Protein AF-A0A652KYC1-F1 (afdb_monomer_lite)

Secondary structure (DSSP, 8-state):
-----TTTT--HHHHHHHHHHHTT----B-SEETTEEEEE---TTS--TT--BTT-----S-TTS--PPPPBPPEETTEEEEEETTTEEEEEE--TTB----BSS--GGG--EEB--EEEEEEETTTEEEEEEEEEEEE-TT-SS--S-EEEEEETTEEEEE-HHHHHHHHHHHHHHHHHHHHHHHHHHHHHTT-

Structure (mmCIF, N/CA/C/O backbone):
data_AF-A0A652KYC1-F1
#
_entry.id   AF-A0A652KYC1-F1
#
loop_
_atom_site.group_PDB
_atom_site.id
_atom_site.type_symbol
_atom_site.label_atom_id
_atom_site.label_alt_id
_atom_site.label_comp_id
_atom_site.label_asym_id
_atom_site.label_entity_id
_atom_site.label_seq_id
_atom_site.pdbx_PDB_ins_code
_atom_site.Cartn_x
_atom_site.Cartn_y
_atom_site.Cartn_z
_atom_site.occupancy
_atom_site.B_iso_or_equiv
_atom_site.auth_seq_id
_atom_site.auth_comp_id
_atom_site.auth_asym_id
_atom_site.auth_atom_id
_atom_site.pdbx_PDB_model_num
ATOM 1 N N . MET A 1 1 ? -6.570 0.199 -32.331 1.00 37.69 1 MET A N 1
ATOM 2 C CA . MET A 1 1 ? -7.573 1.058 -31.666 1.00 37.69 1 MET A CA 1
ATOM 3 C C . MET A 1 1 ? -7.514 2.412 -32.342 1.00 37.69 1 MET A C 1
ATOM 5 O O . MET A 1 1 ? -6.418 2.866 -32.629 1.00 37.69 1 MET A O 1
ATOM 9 N N . THR A 1 2 ? -8.663 2.963 -32.717 1.00 33.66 2 THR A N 1
ATOM 10 C CA . THR A 1 2 ? -8.797 4.171 -33.545 1.00 33.66 2 THR A CA 1
ATOM 11 C C . THR A 1 2 ? -8.235 5.408 -32.843 1.00 33.66 2 THR A C 1
ATOM 13 O O . THR A 1 2 ? -8.559 5.627 -31.678 1.00 33.66 2 THR A O 1
ATOM 16 N N . GLU A 1 3 ? -7.435 6.200 -33.563 1.00 34.72 3 GLU A N 1
ATOM 17 C CA . GLU A 1 3 ? -6.944 7.544 -33.210 1.00 34.72 3 GLU A CA 1
ATOM 18 C C . GLU A 1 3 ? -8.108 8.541 -33.085 1.00 34.72 3 GLU A C 1
ATOM 20 O O . GLU A 1 3 ? -8.269 9.443 -33.904 1.00 34.72 3 GLU A O 1
ATOM 25 N N . ARG A 1 4 ? -8.995 8.347 -32.108 1.00 35.56 4 ARG A N 1
ATOM 26 C CA . ARG A 1 4 ? -10.008 9.356 -31.810 1.00 35.56 4 ARG A CA 1
ATOM 27 C C . ARG A 1 4 ? -9.390 10.459 -30.975 1.00 35.56 4 ARG A C 1
ATOM 29 O O . ARG A 1 4 ? -8.746 10.179 -29.965 1.00 35.56 4 ARG A O 1
ATOM 36 N N . ASP A 1 5 ? -9.620 11.690 -31.415 1.00 44.06 5 ASP A N 1
ATOM 37 C CA . ASP A 1 5 ? -9.356 12.886 -30.631 1.00 44.06 5 ASP A CA 1
ATOM 38 C C . ASP A 1 5 ? -10.117 12.758 -29.297 1.00 44.06 5 ASP A C 1
ATOM 40 O O . ASP A 1 5 ? -11.339 12.579 -29.311 1.00 44.06 5 ASP A O 1
ATOM 44 N N . PRO A 1 6 ? -9.429 12.800 -28.142 1.00 39.78 6 PRO A N 1
ATOM 45 C CA . PRO A 1 6 ? -10.068 12.670 -26.834 1.00 39.78 6 PRO A CA 1
ATOM 46 C C . PRO A 1 6 ? -11.098 13.774 -26.541 1.00 39.78 6 PRO A C 1
ATOM 48 O O . PRO A 1 6 ? -11.860 13.646 -25.585 1.00 39.78 6 PRO A O 1
ATOM 51 N N . LEU A 1 7 ? -11.143 14.835 -27.351 1.00 45.66 7 LEU A N 1
ATOM 52 C CA . LEU A 1 7 ? -12.090 15.942 -27.232 1.00 45.66 7 LEU A CA 1
ATOM 53 C C . LEU A 1 7 ? -13.271 15.842 -28.218 1.00 45.66 7 LEU A C 1
ATOM 55 O O . LEU A 1 7 ? -14.147 16.713 -28.226 1.00 45.66 7 LEU A O 1
ATOM 59 N N . GLU A 1 8 ? -13.339 14.781 -29.033 1.00 45.78 8 GLU A N 1
ATOM 60 C CA . GLU A 1 8 ? -14.421 14.564 -29.999 1.00 45.78 8 GLU A CA 1
ATOM 61 C C . GLU A 1 8 ? -15.783 14.437 -29.281 1.00 45.78 8 GLU A C 1
ATOM 63 O O . GLU A 1 8 ? -16.012 13.529 -28.483 1.00 45.78 8 GLU A O 1
ATOM 68 N N . GLY A 1 9 ? -16.717 15.351 -29.579 1.00 51.44 9 GLY A N 1
ATOM 69 C CA . GLY A 1 9 ? -18.087 15.343 -29.040 1.00 51.44 9 GLY A CA 1
ATOM 70 C C . GLY A 1 9 ? -18.327 16.233 -27.814 1.00 51.44 9 GLY A C 1
ATOM 71 O O . GLY A 1 9 ? -19.461 16.313 -27.335 1.00 51.44 9 GLY A O 1
ATOM 72 N N . ILE A 1 10 ? -17.307 16.941 -27.322 1.00 51.62 10 ILE A N 1
ATOM 73 C CA . ILE A 1 10 ? -17.464 17.931 -26.247 1.00 51.62 10 ILE A CA 1
ATOM 74 C C . ILE A 1 10 ? -18.098 19.215 -26.808 1.00 51.62 10 ILE A C 1
ATOM 76 O O . ILE A 1 10 ? -17.729 19.696 -27.879 1.00 51.62 10 ILE A O 1
ATOM 80 N N . SER A 1 11 ? -19.077 19.785 -26.093 1.00 61.06 11 SER A N 1
ATOM 81 C CA . SER A 1 11 ? -19.739 21.017 -26.535 1.00 61.06 11 SER A CA 1
ATOM 82 C C . SER A 1 11 ? -18.783 22.223 -26.496 1.00 61.06 11 SER A C 1
ATOM 84 O O . SER A 1 11 ? -17.920 22.288 -25.617 1.00 61.06 11 SER A O 1
ATOM 86 N N . PRO A 1 12 ? -18.955 23.228 -27.377 1.00 58.44 12 PRO A N 1
ATOM 87 C CA . PRO A 1 12 ? -18.089 24.412 -27.403 1.00 58.44 12 PRO A CA 1
ATOM 88 C C . PRO A 1 12 ? -18.032 25.172 -26.070 1.00 58.44 12 PRO A C 1
ATOM 90 O O . PRO A 1 12 ? -16.987 25.689 -25.689 1.00 58.44 12 PRO A O 1
ATOM 93 N N . GLU A 1 13 ? -19.142 25.198 -25.331 1.00 55.38 13 GLU A N 1
ATOM 94 C CA . GLU A 1 13 ? -19.230 25.814 -24.003 1.00 55.38 13 GLU A CA 1
ATOM 95 C C . GLU A 1 13 ? -18.379 25.069 -22.961 1.00 55.38 13 GLU A C 1
ATOM 97 O O . GLU A 1 13 ? -17.681 25.695 -22.163 1.00 55.38 13 GLU A O 1
ATOM 102 N N . ARG A 1 14 ? -18.367 23.728 -23.009 1.00 53.66 14 ARG A N 1
ATOM 103 C CA . ARG A 1 14 ? -17.504 22.899 -22.157 1.00 53.66 14 ARG A CA 1
ATOM 104 C C . ARG A 1 14 ? -16.035 23.060 -22.542 1.00 53.66 14 ARG A C 1
ATOM 106 O O . ARG A 1 14 ? -15.205 23.195 -21.651 1.00 53.66 14 ARG A O 1
ATOM 113 N N . LEU A 1 15 ? -15.722 23.127 -23.837 1.00 55.31 15 LEU A N 1
ATOM 114 C CA . LEU A 1 15 ? -14.356 23.326 -24.330 1.00 55.31 15 LEU A CA 1
ATOM 115 C C . LEU A 1 15 ? -13.779 24.687 -23.890 1.00 55.31 15 LEU A C 1
ATOM 117 O O . LEU A 1 15 ? -12.667 24.749 -23.378 1.00 55.31 15 LEU A O 1
ATOM 121 N N . ALA A 1 16 ? -14.566 25.764 -23.995 1.00 58.25 16 ALA A N 1
ATOM 122 C CA . ALA A 1 16 ? -14.171 27.107 -23.562 1.00 58.25 16 ALA A CA 1
ATOM 123 C C . ALA A 1 16 ? -13.910 27.198 -22.048 1.00 58.25 16 ALA A C 1
ATOM 125 O O . ALA A 1 16 ? -12.998 27.903 -21.623 1.00 58.25 16 ALA A O 1
ATOM 126 N N . TRP A 1 17 ? -14.661 26.448 -21.233 1.00 48.56 17 TRP A N 1
ATOM 127 C CA . TRP A 1 17 ? -14.409 26.331 -19.791 1.00 48.56 17 TRP A CA 1
ATOM 128 C C . TRP A 1 17 ? -13.062 25.654 -19.486 1.00 48.56 17 TRP A C 1
ATOM 130 O O . TRP A 1 17 ? -12.420 25.965 -18.487 1.00 48.56 17 TRP A O 1
ATOM 140 N N . HIS A 1 18 ? -12.621 24.747 -20.364 1.00 47.56 18 HIS A N 1
ATOM 141 C CA . HIS A 1 18 ? -11.364 24.006 -20.230 1.00 47.56 18 HIS A CA 1
ATOM 142 C C . HIS A 1 18 ? -10.172 24.755 -20.829 1.00 47.56 18 HIS A C 1
ATOM 144 O O . HIS A 1 18 ? -9.041 24.434 -20.484 1.00 47.56 18 HIS A O 1
ATOM 150 N N . GLN A 1 19 ? -10.397 25.768 -21.674 1.00 51.78 19 GLN A N 1
ATOM 151 C CA . GLN A 1 19 ? -9.334 26.518 -22.345 1.00 51.78 19 GLN A CA 1
ATOM 152 C C . GLN A 1 19 ? -8.349 27.139 -21.340 1.00 51.78 19 GLN A C 1
ATOM 154 O O . GLN A 1 19 ? -7.150 27.057 -21.545 1.00 51.78 19 GLN A O 1
ATOM 159 N N . GLY A 1 20 ? -8.820 27.631 -20.186 1.00 49.50 20 GLY A N 1
ATOM 160 C CA . GLY A 1 20 ? -7.940 28.146 -19.125 1.00 49.50 20 GLY A CA 1
ATOM 161 C C . GLY A 1 20 ? -7.098 27.082 -18.399 1.00 49.50 20 GLY A C 1
ATOM 162 O O . GLY A 1 20 ? -6.040 27.415 -17.873 1.00 49.50 20 GLY A O 1
ATOM 163 N N . ALA A 1 21 ? -7.539 25.818 -18.381 1.00 46.22 21 ALA A N 1
ATOM 164 C CA . ALA A 1 21 ? -6.734 24.688 -17.910 1.00 46.22 21 ALA A CA 1
ATOM 165 C C . ALA A 1 21 ? -5.762 24.227 -19.012 1.00 46.22 21 ALA A C 1
ATOM 167 O O . ALA A 1 21 ? -4.575 24.074 -18.768 1.00 46.22 21 ALA A O 1
ATOM 168 N N . LEU A 1 22 ? -6.224 24.122 -20.259 1.00 46.75 22 LEU A N 1
ATOM 169 C CA . LEU A 1 22 ? -5.400 23.752 -21.417 1.00 46.75 22 LEU A CA 1
ATOM 170 C C . LEU A 1 22 ? -4.299 24.783 -21.737 1.00 46.75 22 LEU A C 1
ATOM 172 O O . LEU A 1 22 ? -3.233 24.396 -22.209 1.00 46.75 22 LEU A O 1
ATOM 176 N N . ASP A 1 23 ? -4.531 26.065 -21.444 1.00 49.12 23 ASP A N 1
ATOM 177 C CA . ASP A 1 23 ? -3.589 27.166 -21.685 1.00 49.12 23 ASP A CA 1
ATOM 178 C C . ASP A 1 23 ? -2.556 27.348 -20.555 1.00 49.12 23 ASP A C 1
ATOM 180 O O . ASP A 1 23 ? -1.623 28.138 -20.709 1.00 49.12 23 ASP A O 1
ATOM 184 N N . GLY A 1 24 ? -2.706 26.648 -19.420 1.00 40.50 24 GLY A N 1
ATOM 185 C CA . GLY A 1 24 ? -1.881 26.872 -18.226 1.00 40.50 24 GLY A CA 1
ATOM 186 C C . GLY A 1 24 ? -1.376 25.630 -17.486 1.00 40.50 24 GLY A C 1
ATOM 187 O O . GLY A 1 24 ? -0.304 25.714 -16.892 1.00 40.50 24 GLY A O 1
ATOM 188 N N . ASP A 1 25 ? -2.108 24.508 -17.488 1.00 45.19 25 ASP A N 1
ATOM 189 C CA . ASP A 1 25 ? -1.757 23.277 -16.758 1.00 45.19 25 ASP A CA 1
ATOM 190 C C . ASP A 1 25 ? -2.655 22.075 -17.177 1.00 45.19 25 ASP A C 1
ATOM 192 O O . ASP A 1 25 ? -3.866 22.100 -16.934 1.00 45.19 25 ASP A O 1
ATOM 196 N N . PRO A 1 26 ? -2.122 20.999 -17.792 1.00 43.44 26 PRO A N 1
ATOM 197 C CA . PRO A 1 26 ? -2.919 19.928 -18.408 1.00 43.44 26 PRO A CA 1
ATOM 198 C C . PRO A 1 26 ? -3.680 18.998 -17.439 1.00 43.44 26 PRO A C 1
ATOM 200 O O . PRO A 1 26 ? -4.317 18.046 -17.897 1.00 43.44 26 PRO A O 1
ATOM 203 N N . VAL A 1 27 ? -3.651 19.221 -16.120 1.00 43.97 27 VAL A N 1
ATOM 204 C CA . VAL A 1 27 ? -4.351 18.346 -15.161 1.00 43.97 27 VAL A CA 1
ATOM 205 C C . VAL A 1 27 ? -5.812 18.757 -15.008 1.00 43.97 27 VAL A C 1
ATOM 207 O O . VAL A 1 27 ? -6.160 19.623 -14.205 1.00 43.97 27 VAL A O 1
ATOM 210 N N . VAL A 1 28 ? -6.692 18.094 -15.758 1.00 45.47 28 VAL A N 1
ATOM 211 C CA . VAL A 1 28 ? -8.141 18.139 -15.526 1.00 45.47 28 VAL A CA 1
ATOM 212 C C . VAL A 1 28 ? -8.534 16.916 -14.696 1.00 45.47 28 VAL A C 1
ATOM 214 O O . VAL A 1 28 ? -8.369 15.777 -15.133 1.00 45.47 28 VAL A O 1
ATOM 217 N N . CYS A 1 29 ? -9.043 17.143 -13.484 1.00 45.72 29 CYS A N 1
ATOM 218 C CA . CYS A 1 29 ? -9.586 16.085 -12.634 1.00 45.72 29 CYS A CA 1
ATOM 219 C C . CYS A 1 29 ? -10.891 15.533 -13.235 1.00 45.72 29 CYS A C 1
ATOM 221 O O . CYS A 1 29 ? -11.776 16.296 -13.616 1.00 45.72 29 CYS A O 1
ATOM 223 N N . ALA A 1 30 ? -11.038 14.205 -13.288 1.00 45.94 30 ALA A N 1
ATOM 224 C CA . ALA A 1 30 ? -12.228 13.549 -13.841 1.00 45.94 30 ALA A CA 1
ATOM 225 C C . ALA A 1 30 ? -13.450 13.543 -12.897 1.00 45.94 30 ALA A C 1
ATOM 227 O O . ALA A 1 30 ? -14.529 13.108 -13.303 1.00 45.94 30 ALA A O 1
ATOM 228 N N . ALA A 1 31 ? -13.287 13.948 -11.632 1.00 47.66 31 ALA A N 1
ATOM 229 C CA . ALA A 1 31 ? -14.340 13.864 -10.621 1.00 47.66 31 ALA A CA 1
ATOM 230 C C . ALA A 1 31 ? -15.478 14.870 -10.883 1.00 47.66 31 ALA A C 1
ATOM 232 O O . ALA A 1 31 ? -15.203 15.973 -11.362 1.00 47.66 31 ALA A O 1
ATOM 233 N N . PRO A 1 32 ? -16.740 14.546 -10.538 1.00 52.19 32 PRO A N 1
ATOM 234 C CA . PRO A 1 32 ? -17.849 15.493 -10.616 1.00 52.19 32 PRO A CA 1
ATOM 235 C C . PRO A 1 32 ? -17.621 16.680 -9.677 1.00 52.19 32 PRO A C 1
ATOM 237 O O . PRO A 1 32 ? -17.283 16.508 -8.508 1.00 52.19 32 PRO A O 1
ATOM 240 N N . GLN A 1 33 ? -17.860 17.899 -10.151 1.00 54.97 33 GLN A N 1
ATOM 241 C CA . GLN A 1 33 ? -17.758 19.087 -9.318 1.00 54.97 33 GLN A CA 1
ATOM 242 C C . GLN A 1 33 ? -18.894 19.107 -8.275 1.00 54.97 33 GLN A C 1
ATOM 244 O O . GLN A 1 33 ? -20.072 19.007 -8.645 1.00 54.97 33 GLN A O 1
ATOM 249 N N . PRO A 1 34 ? -18.596 19.327 -6.979 1.00 47.72 34 PRO A N 1
ATOM 250 C CA . PRO A 1 34 ? -19.627 19.515 -5.964 1.00 47.72 34 PRO A CA 1
ATOM 251 C C . PRO A 1 34 ? -20.592 20.649 -6.349 1.00 47.72 34 PRO A C 1
ATOM 253 O O . PRO A 1 34 ? -20.180 21.781 -6.600 1.00 47.72 34 PRO A O 1
ATOM 256 N N . GLY A 1 35 ? -21.889 20.335 -6.438 1.00 60.41 35 GLY A N 1
ATOM 257 C CA . GLY A 1 35 ? -22.937 21.274 -6.864 1.00 60.41 35 GLY A CA 1
ATOM 258 C C . GLY A 1 35 ? -23.092 21.458 -8.383 1.00 60.41 35 GLY A C 1
ATOM 259 O O . GLY A 1 35 ? -24.016 22.150 -8.807 1.00 60.41 35 GLY A O 1
ATOM 260 N N . LYS A 1 36 ? -22.237 20.831 -9.204 1.00 57.12 36 LYS A N 1
ATOM 261 C CA . LYS A 1 36 ? -22.315 20.811 -10.676 1.00 57.12 36 LYS A CA 1
ATOM 262 C C . LYS A 1 36 ? -21.886 19.436 -11.233 1.00 57.12 36 LYS A C 1
ATOM 264 O O . LYS A 1 36 ? -20.821 19.327 -11.832 1.00 57.12 36 LYS A O 1
ATOM 269 N N . PRO A 1 37 ? -22.713 18.388 -11.068 1.00 53.94 37 PRO A N 1
ATOM 270 C CA . PRO A 1 37 ? -22.325 16.997 -11.337 1.00 53.94 37 PRO A CA 1
ATOM 271 C C . PRO A 1 37 ? -21.973 16.688 -12.804 1.00 53.94 37 PRO A C 1
ATOM 273 O O . PRO A 1 37 ? -21.297 15.700 -13.064 1.00 53.94 37 PRO A O 1
ATOM 276 N N . ASP A 1 38 ? -22.376 17.537 -13.755 1.00 53.72 38 ASP A N 1
ATOM 277 C CA . ASP A 1 38 ? -22.034 17.404 -15.181 1.00 53.72 38 ASP A CA 1
ATOM 278 C C . ASP A 1 38 ? -20.693 18.062 -15.570 1.00 53.72 38 ASP A C 1
ATOM 280 O O . ASP A 1 38 ? -20.366 18.139 -16.759 1.00 53.72 38 ASP A O 1
ATOM 284 N N . PHE A 1 39 ? -19.948 18.597 -14.595 1.00 45.81 39 PHE A N 1
ATOM 285 C CA . PHE A 1 39 ? -18.700 19.333 -14.802 1.00 45.81 39 PHE A CA 1
ATOM 286 C C . PHE A 1 39 ? -17.537 18.670 -14.045 1.00 45.81 39 PHE A C 1
ATOM 288 O O . PHE A 1 39 ? -17.741 18.232 -12.913 1.00 45.81 39 PHE A O 1
ATOM 295 N N . PRO A 1 40 ? -16.327 18.604 -14.632 1.00 51.22 40 PRO A N 1
ATOM 296 C CA . PRO A 1 40 ? -15.141 18.087 -13.952 1.00 51.22 40 PRO A CA 1
ATOM 297 C C . PRO A 1 40 ? -14.664 19.021 -12.829 1.00 51.22 40 PRO A C 1
ATOM 299 O O . PRO A 1 40 ? -14.879 20.237 -12.871 1.00 51.22 40 PRO A O 1
ATOM 302 N N . CYS A 1 41 ? -14.011 18.456 -11.814 1.00 49.12 41 CYS A N 1
ATOM 303 C CA . CYS A 1 41 ? -13.533 19.182 -10.644 1.00 49.12 41 CYS A CA 1
ATOM 304 C C . CYS A 1 41 ? -12.476 20.234 -11.028 1.00 49.12 41 CYS A C 1
ATOM 306 O O . CYS A 1 41 ? -11.462 19.937 -11.656 1.00 49.12 41 CYS A O 1
ATOM 308 N N . VAL A 1 42 ? -12.713 21.480 -10.608 1.00 45.94 42 VAL A N 1
ATOM 309 C CA . VAL A 1 42 ? -11.840 22.640 -10.873 1.00 45.94 42 VAL A CA 1
ATOM 310 C C . VAL A 1 42 ? -10.746 22.842 -9.817 1.00 45.94 42 VAL A C 1
ATOM 312 O O . VAL A 1 42 ? -9.934 23.755 -9.935 1.00 45.94 42 VAL A O 1
ATOM 315 N N . TRP A 1 43 ? -10.713 22.013 -8.771 1.00 44.44 43 TRP A N 1
ATOM 316 C CA . TRP A 1 43 ? -9.770 22.130 -7.655 1.00 44.44 43 TRP A CA 1
ATOM 317 C C . TRP A 1 43 ? -8.478 21.350 -7.933 1.00 44.44 43 TRP A C 1
ATOM 319 O O . TRP A 1 43 ? -8.042 20.548 -7.116 1.00 44.44 43 TRP A O 1
ATOM 329 N N . ASN A 1 44 ? -7.833 21.610 -9.075 1.00 45.00 44 ASN A N 1
ATOM 330 C CA . ASN A 1 44 ? -6.645 20.870 -9.529 1.00 45.00 44 ASN A CA 1
ATOM 331 C C . ASN A 1 44 ? -5.392 21.034 -8.636 1.00 45.00 44 ASN A C 1
ATOM 333 O O . ASN A 1 44 ? -4.37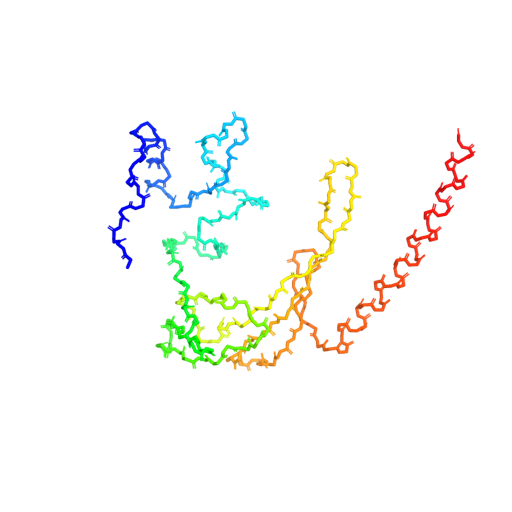9 20.385 -8.882 1.00 45.00 44 ASN A O 1
ATOM 337 N N . ARG A 1 45 ? -5.446 21.890 -7.602 1.00 39.38 45 ARG A N 1
ATOM 338 C CA . ARG A 1 45 ? -4.319 22.198 -6.699 1.00 39.38 45 ARG A CA 1
ATOM 339 C C . ARG A 1 45 ? -4.430 21.605 -5.295 1.00 39.38 45 ARG A C 1
ATOM 341 O O . ARG A 1 45 ? -3.523 21.813 -4.494 1.00 39.38 45 ARG A O 1
ATOM 348 N N . SER A 1 46 ? -5.520 20.924 -4.950 1.00 34.75 46 SER A N 1
ATOM 349 C CA . SER A 1 46 ? -5.708 20.368 -3.603 1.00 34.75 46 SER A CA 1
ATOM 350 C C . SER A 1 46 ? -5.995 18.874 -3.684 1.00 34.75 46 SER A C 1
ATOM 352 O O . SER A 1 46 ? -6.903 18.455 -4.392 1.00 34.75 46 SER A O 1
ATOM 354 N N . ALA A 1 47 ? -5.206 18.070 -2.968 1.00 37.59 47 ALA A N 1
ATOM 355 C CA . ALA A 1 47 ? -5.385 16.624 -2.909 1.00 37.59 47 ALA A CA 1
ATOM 356 C C . ALA A 1 47 ? -6.743 16.269 -2.278 1.00 37.59 47 ALA A C 1
ATOM 358 O O . ALA A 1 47 ? -7.091 16.798 -1.222 1.00 37.59 47 ALA A O 1
ATOM 359 N N . HIS A 1 48 ? -7.507 15.375 -2.909 1.00 40.94 48 HIS A N 1
ATOM 360 C CA . HIS A 1 48 ? -8.685 14.749 -2.303 1.00 40.94 48 HIS A CA 1
ATOM 361 C C . HIS A 1 48 ? -8.914 13.338 -2.869 1.00 40.94 48 HIS A C 1
ATOM 363 O O . HIS A 1 48 ? -8.405 13.007 -3.936 1.00 40.94 48 HIS A O 1
ATOM 369 N N . LEU A 1 49 ? -9.694 12.506 -2.168 1.00 38.47 49 LEU A N 1
ATOM 370 C CA . LEU A 1 49 ? -9.900 11.070 -2.456 1.00 38.47 49 LEU A CA 1
ATOM 371 C C . LEU A 1 49 ? -10.422 10.748 -3.873 1.00 38.47 49 LEU A C 1
ATOM 373 O O . LEU A 1 49 ? -10.357 9.607 -4.322 1.00 38.47 49 LEU A O 1
ATOM 377 N N . GLU A 1 50 ? -10.928 11.746 -4.594 1.00 40.31 50 GLU A N 1
ATOM 378 C CA . GLU A 1 50 ? -11.499 11.597 -5.938 1.00 40.31 50 GLU A CA 1
ATOM 379 C C . GLU A 1 50 ? -10.561 12.133 -7.033 1.00 40.31 50 GLU A C 1
ATOM 381 O O . GLU A 1 50 ? -10.913 12.112 -8.213 1.00 40.31 50 GLU A O 1
ATOM 386 N N . HIS A 1 51 ? -9.350 12.575 -6.668 1.00 42.53 51 HIS A N 1
ATOM 387 C CA . HIS A 1 51 ? -8.280 12.955 -7.588 1.00 42.53 51 HIS A CA 1
ATOM 388 C C . HIS A 1 51 ? -7.693 11.701 -8.256 1.00 42.53 51 HIS A C 1
ATOM 390 O O . HIS A 1 51 ? -6.544 11.315 -8.074 1.00 42.53 51 HIS A O 1
ATOM 396 N N . ARG A 1 52 ? -8.509 11.047 -9.079 1.00 38.81 52 ARG A N 1
ATOM 397 C CA . ARG A 1 52 ? -8.001 10.258 -10.188 1.00 38.81 52 ARG A CA 1
ATOM 398 C C . ARG A 1 52 ? -7.698 11.275 -11.285 1.00 38.81 52 ARG A C 1
ATOM 400 O O . ARG A 1 52 ? -8.619 11.820 -11.896 1.00 38.81 52 ARG A O 1
ATOM 407 N N . ASP A 1 53 ? -6.413 11.553 -11.528 1.00 38.12 53 ASP A N 1
ATOM 408 C CA . ASP A 1 53 ? -5.974 11.894 -12.890 1.00 38.12 53 ASP A CA 1
ATOM 409 C C . ASP A 1 53 ? -6.725 10.91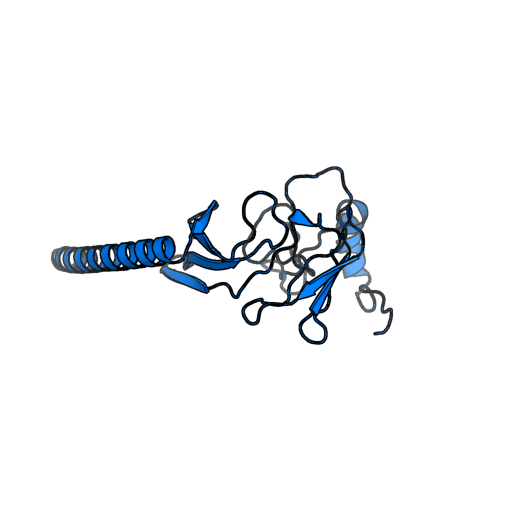5 -13.807 1.00 38.12 53 ASP A C 1
ATOM 411 O O . ASP A 1 53 ? -6.795 9.722 -13.494 1.00 38.12 53 ASP A O 1
ATOM 415 N N . VAL A 1 54 ? -7.335 11.398 -14.891 1.00 34.12 54 VAL A N 1
ATOM 416 C CA . VAL A 1 54 ? -8.044 10.575 -15.890 1.00 34.12 54 VAL A CA 1
ATOM 417 C C . VAL A 1 54 ? -7.212 9.332 -16.299 1.00 34.12 54 VAL A C 1
ATOM 419 O O . VAL A 1 54 ? -7.764 8.333 -16.762 1.00 34.12 54 VAL A O 1
ATOM 422 N N . PHE A 1 55 ? -5.897 9.351 -16.048 1.00 34.50 55 PHE A N 1
ATOM 423 C CA . PHE A 1 55 ? -4.916 8.296 -16.271 1.00 34.50 55 PHE A CA 1
ATOM 424 C C . PHE A 1 55 ? -4.068 7.869 -15.044 1.00 34.50 55 PHE A C 1
ATOM 426 O O . PHE A 1 55 ? -3.176 7.034 -15.202 1.00 34.50 55 PHE A O 1
ATOM 433 N N . GLY A 1 56 ? -4.370 8.337 -13.827 1.00 35.31 56 GLY A N 1
ATOM 434 C CA . GLY A 1 56 ? -3.880 7.771 -12.562 1.00 35.31 56 GLY A CA 1
ATOM 435 C C . GLY A 1 56 ? -2.447 8.096 -12.107 1.00 35.31 56 GLY A C 1
ATOM 436 O O . GLY A 1 56 ? -1.787 7.186 -11.613 1.00 35.31 56 GLY A O 1
ATOM 437 N N . ARG A 1 57 ? -1.942 9.336 -12.219 1.00 43.44 57 ARG A N 1
ATOM 438 C CA . ARG A 1 57 ? -0.667 9.746 -11.585 1.00 43.44 57 ARG A CA 1
ATOM 439 C C . ARG A 1 57 ? -0.693 11.114 -10.905 1.00 43.44 57 ARG A C 1
ATOM 441 O O . ARG A 1 57 ? -1.345 12.043 -11.368 1.00 43.44 57 ARG A O 1
ATOM 448 N N . THR A 1 58 ? 0.171 11.248 -9.900 1.00 39.03 58 THR A N 1
ATOM 449 C CA . THR A 1 58 ? 0.742 12.509 -9.404 1.00 39.03 58 THR A CA 1
ATOM 450 C C . THR A 1 58 ? 2.214 12.271 -9.069 1.00 39.03 58 THR A C 1
ATOM 452 O O . THR A 1 58 ? 2.500 11.375 -8.282 1.00 39.03 58 THR A O 1
ATOM 455 N N . TRP A 1 59 ? 3.136 13.072 -9.607 1.00 40.09 59 TRP A N 1
ATOM 456 C CA . TRP A 1 59 ? 4.467 13.242 -9.011 1.00 40.09 59 TRP A CA 1
ATOM 457 C C . TRP A 1 59 ? 4.572 14.681 -8.512 1.00 40.09 59 TRP A C 1
ATOM 459 O O . TRP A 1 59 ? 4.258 15.617 -9.244 1.00 40.09 59 TRP A O 1
ATOM 469 N N . ARG A 1 60 ? 4.945 14.836 -7.240 1.00 39.47 60 ARG A N 1
ATOM 470 C CA . ARG A 1 60 ? 4.888 16.093 -6.478 1.00 39.47 60 ARG A CA 1
ATOM 471 C C . ARG A 1 60 ? 6.130 16.979 -6.676 1.00 39.47 60 ARG A C 1
ATOM 473 O O . ARG A 1 60 ? 6.091 18.151 -6.316 1.00 39.47 60 ARG A O 1
ATOM 480 N N . ASP A 1 61 ? 7.194 16.446 -7.280 1.00 42.69 61 ASP A N 1
ATOM 481 C CA . ASP A 1 61 ? 8.557 16.950 -7.051 1.00 42.69 61 ASP A CA 1
ATOM 482 C C . ASP A 1 61 ? 9.214 17.694 -8.232 1.00 42.69 61 ASP A C 1
ATOM 484 O O . ASP A 1 61 ? 10.314 18.221 -8.074 1.00 42.69 61 ASP A O 1
ATOM 488 N N . TYR A 1 62 ? 8.555 17.814 -9.395 1.00 45.34 62 TYR A N 1
ATOM 489 C CA . TYR A 1 62 ? 9.142 18.451 -10.591 1.00 45.34 62 TYR A CA 1
ATOM 490 C C . TYR A 1 62 ? 8.200 19.485 -11.238 1.00 45.34 62 TYR A C 1
ATOM 492 O O . TYR A 1 62 ? 7.529 19.183 -12.222 1.00 45.34 62 TYR A O 1
ATOM 500 N N . PRO A 1 63 ? 8.140 20.726 -10.716 1.00 45.50 63 PRO A N 1
ATOM 501 C CA . PRO A 1 63 ? 7.233 21.768 -11.214 1.00 45.50 63 PRO A CA 1
ATOM 502 C C . PRO A 1 63 ? 7.620 22.348 -12.585 1.00 45.50 63 PRO A C 1
ATOM 504 O O . PRO A 1 63 ? 6.834 23.089 -13.170 1.00 45.50 63 PRO A O 1
ATOM 507 N N . GLU A 1 64 ? 8.821 22.051 -13.093 1.00 44.47 64 GLU A N 1
ATOM 508 C CA . GLU A 1 64 ? 9.332 22.612 -14.355 1.00 44.47 64 GLU A CA 1
ATOM 509 C C . GLU A 1 64 ? 9.190 21.667 -15.559 1.00 44.47 64 GLU A C 1
ATOM 511 O O . GLU A 1 64 ? 9.468 22.066 -16.692 1.00 44.47 64 GLU A O 1
ATOM 516 N N . GLU A 1 65 ? 8.729 20.430 -15.352 1.00 40.47 65 GLU A N 1
ATOM 517 C CA . GLU A 1 65 ? 8.533 19.473 -16.440 1.00 40.47 65 GLU A CA 1
ATOM 518 C C . GLU A 1 65 ? 7.063 19.425 -16.884 1.00 40.47 65 GLU A C 1
ATOM 520 O O . GLU A 1 65 ? 6.168 19.276 -16.049 1.00 40.47 65 GLU A O 1
ATOM 525 N N . PRO A 1 66 ? 6.767 19.521 -18.198 1.00 41.16 66 PRO A N 1
ATOM 526 C CA . PRO A 1 66 ? 5.405 19.353 -18.680 1.00 41.16 66 PRO A CA 1
ATOM 527 C C . PRO A 1 66 ? 4.907 17.950 -18.327 1.00 41.16 66 PRO A C 1
ATOM 529 O O . PRO A 1 66 ? 5.532 16.948 -18.681 1.00 41.16 66 PRO A O 1
ATOM 532 N N . LEU A 1 67 ? 3.759 17.881 -17.654 1.00 41.78 67 LEU A N 1
ATOM 533 C CA . LEU A 1 67 ? 3.140 16.628 -17.236 1.00 41.78 67 LEU A CA 1
ATOM 534 C C . LEU A 1 67 ? 2.810 15.770 -18.466 1.00 41.78 67 LEU A C 1
ATOM 536 O O . LEU A 1 67 ? 1.942 16.100 -19.274 1.00 41.78 67 LEU A O 1
ATOM 540 N N . ARG A 1 68 ? 3.519 14.652 -18.630 1.00 39.75 68 ARG A N 1
ATOM 541 C CA . ARG A 1 68 ? 3.277 13.673 -19.704 1.00 39.75 68 ARG A CA 1
ATOM 542 C C . ARG A 1 68 ? 2.264 12.643 -19.243 1.00 39.75 68 ARG A C 1
ATOM 544 O O . ARG A 1 68 ? 2.258 12.321 -18.063 1.00 39.75 68 ARG A O 1
ATOM 551 N N . VAL A 1 69 ? 1.456 12.075 -20.143 1.00 42.69 69 VAL A N 1
ATOM 552 C CA . VAL A 1 69 ? 0.639 10.874 -19.863 1.00 42.69 69 VAL A CA 1
ATOM 553 C C . VAL A 1 69 ? 1.558 9.650 -19.819 1.00 42.69 69 VAL A C 1
ATOM 555 O O . VAL A 1 69 ? 2.179 9.328 -20.831 1.00 42.69 69 VAL A O 1
ATOM 558 N N . ALA A 1 70 ? 1.646 8.953 -18.685 1.00 47.78 70 ALA A N 1
ATOM 559 C CA . ALA A 1 70 ? 2.405 7.710 -18.597 1.00 47.78 70 ALA A CA 1
ATOM 560 C C . ALA A 1 70 ? 1.582 6.668 -19.3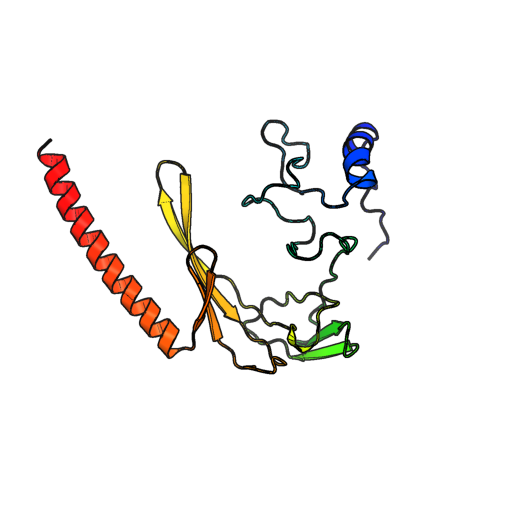11 1.00 47.78 70 ALA A C 1
ATOM 562 O O . ALA A 1 70 ? 0.391 6.480 -19.045 1.00 47.78 70 ALA A O 1
ATOM 563 N N . ARG A 1 71 ? 2.232 5.982 -20.233 1.00 58.91 71 ARG A N 1
ATOM 564 C CA . ARG A 1 71 ? 1.619 4.846 -20.885 1.00 58.91 71 ARG A CA 1
ATOM 565 C C . ARG A 1 71 ? 1.730 3.676 -19.917 1.00 58.91 71 ARG A C 1
ATOM 567 O O . ARG A 1 71 ? 2.699 3.553 -19.173 1.00 58.91 71 ARG A O 1
ATOM 574 N N . LYS A 1 72 ? 0.708 2.829 -19.902 1.00 72.94 72 LYS A N 1
ATOM 575 C CA . LYS A 1 72 ? 0.787 1.554 -19.194 1.00 72.94 72 LYS A CA 1
ATOM 576 C C . LYS A 1 72 ? 1.486 0.554 -20.098 1.00 72.94 72 LYS A C 1
ATOM 578 O O . LYS A 1 72 ? 1.126 0.439 -21.273 1.00 72.94 72 LYS A O 1
ATOM 583 N N . ALA A 1 73 ? 2.473 -0.157 -19.570 1.00 80.88 73 ALA A N 1
ATOM 584 C CA . ALA A 1 73 ? 3.065 -1.270 -20.295 1.00 80.88 73 ALA A CA 1
ATOM 585 C C . ALA A 1 73 ? 2.076 -2.454 -20.282 1.00 80.88 73 ALA A C 1
ATOM 587 O O . ALA A 1 73 ? 1.646 -2.864 -19.205 1.00 80.88 73 ALA A O 1
ATOM 588 N N . PRO A 1 74 ? 1.667 -2.997 -21.445 1.00 83.50 74 PRO A N 1
ATOM 589 C CA . PRO A 1 74 ? 0.758 -4.133 -21.469 1.00 83.50 74 PRO A CA 1
ATOM 590 C C . PRO A 1 74 ? 1.468 -5.398 -20.979 1.00 83.50 74 PRO A C 1
ATOM 592 O O . PRO A 1 74 ? 2.614 -5.663 -21.354 1.00 83.50 74 PRO A O 1
ATOM 595 N N . VAL A 1 75 ? 0.753 -6.206 -20.199 1.00 88.88 75 VAL A N 1
ATOM 596 C CA . VAL A 1 75 ? 1.163 -7.575 -19.873 1.00 88.88 75 VAL A CA 1
ATOM 597 C C . VAL A 1 75 ? 0.671 -8.503 -20.986 1.00 88.88 75 VAL A C 1
ATOM 599 O O . VAL A 1 75 ? -0.525 -8.559 -21.272 1.00 88.88 75 VAL A O 1
ATOM 602 N N . VAL A 1 76 ? 1.588 -9.228 -21.626 1.00 90.69 76 VAL A N 1
ATOM 603 C CA . VAL A 1 76 ? 1.308 -10.190 -22.702 1.00 90.69 76 VAL A CA 1
ATOM 604 C C . VAL A 1 76 ? 2.007 -11.502 -22.370 1.00 90.69 76 VAL A C 1
ATOM 606 O O . VAL A 1 76 ? 3.213 -11.516 -22.128 1.00 90.69 76 VAL A O 1
ATOM 609 N N . ASP A 1 77 ? 1.248 -12.598 -22.337 1.00 92.75 77 ASP A N 1
ATOM 610 C CA . ASP A 1 77 ? 1.745 -13.947 -22.026 1.00 92.75 77 ASP A CA 1
ATOM 611 C C . ASP A 1 77 ? 2.562 -14.017 -20.719 1.00 92.75 77 ASP A C 1
ATOM 613 O O . ASP A 1 77 ? 3.605 -14.665 -20.649 1.00 92.75 77 ASP A O 1
ATOM 617 N N . GLY A 1 78 ? 2.107 -13.305 -19.679 1.00 92.88 78 GLY A N 1
ATOM 618 C CA . GLY A 1 78 ? 2.780 -13.256 -18.374 1.00 92.88 78 GLY A CA 1
ATOM 619 C C . GLY A 1 78 ? 4.087 -12.459 -18.366 1.00 92.88 78 GLY A C 1
ATOM 620 O O . GLY A 1 78 ? 4.889 -12.611 -17.452 1.00 92.88 78 GLY A O 1
ATOM 621 N N . MET A 1 79 ? 4.324 -11.626 -19.380 1.00 95.69 79 MET A N 1
ATOM 622 C CA . MET A 1 79 ? 5.498 -10.764 -19.481 1.00 95.69 79 MET A CA 1
ATOM 623 C C . MET A 1 79 ? 5.066 -9.315 -19.674 1.00 95.69 79 MET A C 1
ATOM 625 O O . MET A 1 79 ? 4.157 -9.038 -20.454 1.00 95.69 79 MET A O 1
ATOM 629 N N . VAL A 1 80 ? 5.776 -8.379 -19.056 1.00 94.12 80 VAL A N 1
ATOM 630 C CA . VAL A 1 80 ? 5.621 -6.942 -19.307 1.00 94.12 80 VAL A CA 1
ATOM 631 C C . VAL A 1 80 ? 6.898 -6.387 -19.928 1.00 94.12 80 VAL A C 1
ATOM 633 O O . VAL A 1 80 ? 8.006 -6.822 -19.612 1.00 94.12 80 VAL A O 1
ATOM 636 N N . THR A 1 81 ? 6.745 -5.463 -20.878 1.00 94.50 81 THR A N 1
ATOM 637 C CA . THR A 1 81 ? 7.870 -4.723 -21.468 1.00 94.50 81 THR A CA 1
ATOM 638 C C . THR A 1 81 ? 7.735 -3.248 -21.127 1.00 94.50 81 THR A C 1
ATOM 640 O O . THR A 1 81 ? 6.927 -2.540 -21.728 1.00 94.50 81 THR A O 1
ATOM 643 N N . VAL A 1 82 ? 8.538 -2.790 -20.172 1.00 90.06 82 VAL A N 1
ATOM 644 C CA . VAL A 1 82 ? 8.583 -1.400 -19.721 1.00 90.06 82 VAL A CA 1
ATOM 645 C C . VAL A 1 82 ? 9.592 -0.643 -20.576 1.00 90.06 82 VAL A C 1
ATOM 647 O O . VAL A 1 82 ? 10.746 -1.046 -20.699 1.00 90.06 82 VAL A O 1
ATOM 650 N N . GLN A 1 83 ? 9.165 0.453 -21.196 1.00 88.12 83 GLN A N 1
ATOM 651 C CA . GLN A 1 83 ? 10.093 1.370 -21.860 1.00 88.12 83 GLN A CA 1
ATOM 652 C C . GLN A 1 83 ? 10.764 2.211 -20.777 1.00 88.12 83 GLN A C 1
ATOM 654 O O . GLN A 1 83 ? 10.059 2.978 -20.135 1.00 88.12 83 GLN A O 1
ATOM 659 N N . THR A 1 84 ? 12.065 2.051 -20.536 1.00 85.50 84 THR A N 1
ATOM 660 C CA . THR A 1 84 ? 12.781 2.842 -19.516 1.00 85.50 84 THR A CA 1
ATOM 661 C C . THR A 1 84 ? 13.488 4.039 -20.136 1.00 85.50 84 THR A C 1
ATOM 663 O O . THR A 1 84 ? 13.856 4.000 -21.315 1.00 85.50 84 THR A O 1
ATOM 666 N N . GLY A 1 85 ? 13.680 5.100 -19.352 1.00 84.69 85 GLY A N 1
ATOM 667 C CA . GLY A 1 85 ? 14.412 6.291 -19.798 1.00 84.69 85 GLY A CA 1
ATOM 668 C C . GLY A 1 85 ? 15.926 6.076 -19.911 1.00 84.69 85 GLY A C 1
ATOM 669 O O . GLY A 1 85 ? 16.586 6.727 -20.718 1.00 84.69 85 GLY A O 1
ATOM 670 N N . ASP A 1 86 ? 16.474 5.139 -19.137 1.00 86.50 86 ASP A N 1
ATOM 671 C CA . ASP A 1 86 ? 17.913 4.975 -18.903 1.00 86.50 86 ASP A CA 1
ATOM 672 C C . ASP A 1 86 ? 18.501 3.669 -19.469 1.00 86.50 86 ASP A C 1
ATOM 674 O O . ASP A 1 86 ? 19.700 3.595 -19.734 1.00 86.50 86 ASP A O 1
ATOM 678 N N . HIS A 1 87 ? 17.676 2.642 -19.681 1.00 90.19 87 HIS A N 1
ATOM 679 C CA . HIS A 1 87 ? 18.117 1.291 -20.056 1.00 90.19 87 HIS A CA 1
ATOM 680 C C . HIS A 1 87 ? 17.431 0.736 -21.316 1.00 90.19 87 HIS A C 1
ATOM 682 O O . HIS A 1 87 ? 17.651 -0.421 -21.687 1.00 90.19 87 HIS A O 1
ATOM 688 N N . GLY A 1 88 ? 16.613 1.543 -21.999 1.00 91.69 88 GLY A N 1
ATOM 689 C CA . GLY A 1 88 ? 15.803 1.101 -23.133 1.00 91.69 88 GLY A CA 1
ATOM 690 C C . GLY A 1 88 ? 14.646 0.174 -22.717 1.00 91.69 88 GLY A C 1
ATOM 691 O O . GLY A 1 88 ? 14.195 0.208 -21.571 1.00 91.69 88 GLY A O 1
ATOM 692 N N . PRO A 1 89 ? 14.103 -0.649 -23.629 1.00 93.62 89 PRO A N 1
ATOM 693 C CA . PRO A 1 89 ? 13.031 -1.582 -23.295 1.00 93.62 89 PRO A CA 1
ATOM 694 C C . PRO A 1 89 ? 13.517 -2.685 -22.342 1.00 93.62 89 PRO A C 1
ATOM 696 O O . PRO A 1 89 ? 14.402 -3.468 -22.687 1.00 93.62 89 PRO A O 1
ATOM 699 N N . VAL A 1 90 ? 12.889 -2.799 -21.174 1.00 95.12 90 VAL A N 1
ATOM 700 C CA . VAL A 1 90 ? 13.156 -3.845 -20.183 1.00 95.12 90 VAL A CA 1
ATOM 701 C C . VAL A 1 90 ? 11.980 -4.813 -20.145 1.00 95.12 90 VAL A C 1
ATOM 703 O O . VAL A 1 90 ? 10.838 -4.415 -19.929 1.00 95.12 90 VAL A O 1
ATOM 706 N N . ARG A 1 91 ? 12.258 -6.101 -20.362 1.00 95.81 91 ARG A N 1
ATOM 707 C CA . ARG A 1 91 ? 11.251 -7.167 -20.333 1.00 95.81 91 ARG A CA 1
ATOM 708 C C . ARG A 1 91 ? 11.380 -7.975 -19.046 1.00 95.81 91 ARG A C 1
ATOM 710 O O . ARG A 1 91 ? 12.438 -8.554 -18.805 1.00 95.81 91 ARG A O 1
ATOM 717 N N . VAL A 1 92 ? 10.307 -8.050 -18.263 1.00 95.12 92 VAL A N 1
ATOM 718 C CA . VAL A 1 92 ? 10.250 -8.812 -17.004 1.00 95.12 92 VAL A CA 1
ATOM 719 C C . VAL A 1 92 ? 9.051 -9.748 -16.967 1.00 95.12 92 VAL A C 1
ATOM 721 O O . VAL A 1 92 ? 8.056 -9.531 -17.661 1.00 95.12 92 VAL A O 1
ATOM 724 N N . ALA A 1 93 ? 9.191 -10.833 -16.206 1.00 96.69 93 ALA A N 1
ATOM 725 C CA . ALA A 1 93 ? 8.103 -11.763 -15.947 1.00 96.69 93 ALA A CA 1
ATOM 726 C C . ALA A 1 93 ? 7.156 -11.157 -14.916 1.00 96.69 93 ALA A C 1
ATOM 728 O O . ALA A 1 93 ? 7.616 -10.645 -13.901 1.00 96.69 93 ALA A O 1
ATOM 729 N N . GLU A 1 94 ? 5.858 -11.245 -15.176 1.00 95.12 94 GLU A N 1
ATOM 730 C CA . GLU A 1 94 ? 4.827 -10.731 -14.287 1.00 95.12 94 GLU A CA 1
ATOM 731 C C . GLU A 1 94 ? 4.497 -11.780 -13.214 1.00 95.12 94 GLU A C 1
ATOM 733 O O . GLU A 1 94 ? 4.006 -12.867 -13.550 1.00 95.12 94 GLU A O 1
ATOM 738 N N . PRO A 1 95 ? 4.754 -11.509 -11.922 1.00 96.50 95 PRO A N 1
ATOM 739 C CA . PRO A 1 95 ? 4.364 -12.415 -10.856 1.00 96.50 95 PRO A CA 1
ATOM 740 C C . PRO A 1 95 ? 2.843 -12.573 -10.801 1.00 96.50 95 PRO A C 1
ATOM 742 O O . PRO A 1 95 ? 2.103 -11.609 -10.965 1.00 96.50 95 PRO A O 1
ATOM 745 N N . SER A 1 96 ? 2.364 -13.774 -10.466 1.00 95.88 96 SER A N 1
ATOM 746 C CA . SER A 1 96 ? 0.919 -14.071 -10.403 1.00 95.88 96 SER A CA 1
ATOM 747 C C . SER A 1 96 ? 0.113 -13.222 -9.407 1.00 95.88 96 SER A C 1
ATOM 749 O O . SER A 1 96 ? -1.110 -13.195 -9.490 1.00 95.88 96 SER A O 1
ATOM 751 N N . TRP A 1 97 ? 0.785 -12.567 -8.456 1.00 95.88 97 TRP A N 1
ATOM 752 C CA . TRP A 1 97 ? 0.172 -11.681 -7.465 1.00 95.88 97 TRP A CA 1
ATOM 753 C C . TRP A 1 97 ? 0.156 -10.209 -7.898 1.00 95.88 97 TRP A C 1
ATOM 755 O O . TRP A 1 97 ? -0.486 -9.401 -7.231 1.00 95.88 97 TRP A O 1
ATOM 765 N N . CYS A 1 98 ? 0.866 -9.844 -8.969 1.00 95.38 98 CYS A N 1
ATOM 766 C CA . CYS A 1 98 ? 0.944 -8.463 -9.423 1.00 95.38 98 CYS A CA 1
ATOM 767 C C . CYS A 1 98 ? -0.319 -8.062 -10.194 1.00 95.38 98 CYS A C 1
ATOM 769 O O . CYS A 1 98 ? -0.946 -8.869 -10.881 1.00 95.38 98 CYS A O 1
ATOM 771 N N . THR A 1 99 ? -0.693 -6.792 -10.080 1.00 90.81 99 THR A N 1
ATOM 772 C CA . THR A 1 99 ? -1.875 -6.217 -10.732 1.00 90.81 99 THR A CA 1
ATOM 773 C C . THR A 1 99 ? -1.670 -5.921 -12.221 1.00 90.81 99 THR A C 1
ATOM 775 O O . THR A 1 99 ? -2.636 -5.576 -12.905 1.00 90.81 99 THR A O 1
ATOM 778 N N . GLY A 1 100 ? -0.445 -6.046 -12.750 1.00 86.38 100 GLY A N 1
ATOM 779 C CA . GLY A 1 100 ? -0.138 -5.724 -14.146 1.00 86.38 100 GLY A CA 1
ATOM 780 C C . GLY A 1 100 ? -0.045 -4.229 -14.440 1.00 86.38 100 GLY A C 1
ATOM 781 O O . GLY A 1 100 ? -0.043 -3.834 -15.608 1.00 86.38 100 GLY A O 1
ATOM 782 N N . ILE A 1 101 ? -0.010 -3.382 -13.409 1.00 82.75 101 ILE A N 1
ATOM 783 C CA . ILE A 1 101 ? 0.021 -1.928 -13.562 1.00 82.75 101 ILE A CA 1
ATOM 784 C C . ILE A 1 101 ? 1.472 -1.450 -13.505 1.00 82.75 101 ILE A C 1
ATOM 786 O O . ILE A 1 101 ? 2.054 -1.342 -12.436 1.00 82.75 101 ILE A O 1
ATOM 790 N N . HIS A 1 102 ? 2.023 -1.119 -14.675 1.00 79.44 102 HIS A N 1
ATOM 791 C CA . HIS A 1 102 ? 3.398 -0.637 -14.829 1.00 79.44 102 HIS A CA 1
ATOM 792 C C . HIS A 1 102 ? 3.427 0.678 -15.597 1.00 79.44 102 HIS A C 1
ATOM 794 O O . HIS A 1 102 ? 2.928 0.746 -16.727 1.00 79.44 102 HIS A O 1
ATOM 800 N N . ALA A 1 103 ? 4.029 1.712 -15.014 1.00 73.56 103 ALA A N 1
ATOM 801 C CA . ALA A 1 103 ? 4.287 2.963 -15.717 1.00 73.56 103 ALA A CA 1
ATOM 802 C C . ALA A 1 103 ? 5.443 2.793 -16.719 1.00 73.56 103 ALA A C 1
ATOM 804 O O . ALA A 1 103 ? 6.461 2.173 -16.419 1.00 73.56 103 ALA A O 1
ATOM 805 N N . THR A 1 104 ? 5.299 3.348 -17.922 1.00 68.44 104 THR A N 1
ATOM 806 C CA . THR A 1 104 ? 6.418 3.517 -18.860 1.00 68.44 104 THR A CA 1
ATOM 807 C C . THR A 1 104 ? 7.200 4.789 -18.553 1.00 68.44 104 THR A C 1
ATOM 809 O O . THR A 1 104 ? 6.656 5.720 -17.969 1.00 68.44 104 THR A O 1
ATOM 812 N N . GLU A 1 105 ? 8.424 4.860 -19.067 1.00 58.88 105 GLU A N 1
ATOM 813 C CA . GLU A 1 105 ? 9.394 5.957 -18.920 1.00 58.88 105 GLU A CA 1
ATOM 814 C C . GLU A 1 105 ? 10.029 6.054 -17.520 1.00 58.88 105 GLU A C 1
ATOM 816 O O . GLU A 1 105 ? 10.734 7.015 -17.236 1.00 58.88 105 GLU A O 1
ATOM 821 N N . ALA A 1 106 ? 9.847 5.035 -16.673 1.00 67.50 106 ALA A N 1
ATOM 822 C CA . ALA A 1 106 ? 10.540 4.907 -15.390 1.00 67.50 106 ALA A CA 1
ATOM 823 C C . ALA A 1 106 ? 12.043 4.614 -15.569 1.00 67.50 106 ALA A C 1
ATOM 825 O O . ALA A 1 106 ? 12.464 4.113 -16.621 1.00 67.50 106 ALA A O 1
ATOM 826 N N . TYR A 1 107 ? 12.848 4.875 -14.534 1.00 83.06 107 TYR A N 1
ATOM 827 C CA . TYR A 1 107 ? 14.180 4.279 -14.441 1.00 83.06 107 TYR A CA 1
ATOM 828 C C . TYR A 1 107 ? 14.048 2.766 -14.280 1.00 83.06 107 TYR A C 1
ATOM 830 O O . TYR A 1 107 ? 13.087 2.270 -13.689 1.00 83.06 107 TYR A O 1
ATOM 838 N N . ARG A 1 108 ? 15.016 2.001 -14.789 1.00 89.56 108 ARG A N 1
ATOM 839 C CA . ARG A 1 108 ? 14.989 0.538 -14.647 1.00 89.56 108 ARG A CA 1
ATOM 840 C C . ARG A 1 108 ? 14.874 0.085 -13.190 1.00 89.56 108 ARG A C 1
ATOM 842 O O . ARG A 1 108 ? 14.194 -0.905 -12.932 1.00 89.56 108 ARG A O 1
ATOM 849 N N . GLU A 1 109 ? 15.542 0.769 -12.268 1.00 89.38 109 GLU A N 1
ATOM 850 C CA . GLU A 1 109 ? 15.510 0.446 -10.835 1.00 89.38 109 GLU A CA 1
ATOM 851 C C . GLU A 1 109 ? 14.150 0.706 -10.168 1.00 89.38 109 GLU A C 1
ATOM 853 O O . GLU A 1 109 ? 13.837 0.049 -9.175 1.00 89.38 109 GLU A O 1
ATOM 858 N N . ASP A 1 110 ? 13.320 1.561 -10.773 1.00 87.50 110 ASP A N 1
ATOM 859 C CA . ASP A 1 110 ? 11.973 1.914 -10.306 1.00 87.50 110 ASP A CA 1
ATOM 860 C C . ASP A 1 110 ? 10.875 1.015 -10.890 1.00 87.50 110 ASP A C 1
ATOM 862 O O . ASP A 1 110 ? 9.693 1.203 -10.601 1.00 87.50 110 ASP A O 1
ATOM 866 N N . ILE A 1 111 ? 11.226 0.034 -11.729 1.00 90.56 111 ILE A N 1
ATOM 867 C CA . ILE A 1 111 ? 10.255 -0.970 -12.172 1.00 90.56 111 ILE A CA 1
ATOM 868 C C . ILE A 1 111 ? 9.782 -1.731 -10.934 1.00 90.56 111 ILE A C 1
ATOM 870 O O . ILE A 1 111 ? 10.572 -2.423 -10.290 1.00 90.56 111 ILE A O 1
ATOM 874 N N . GLU A 1 112 ? 8.492 -1.622 -10.634 1.00 92.38 112 GLU A N 1
ATOM 875 C CA . GLU A 1 112 ? 7.866 -2.194 -9.449 1.00 92.38 112 GLU A CA 1
ATOM 876 C C . GLU A 1 112 ? 6.699 -3.101 -9.841 1.00 92.38 112 GLU A C 1
ATOM 878 O O . GLU A 1 112 ? 5.812 -2.721 -10.601 1.00 92.38 112 GLU A O 1
ATOM 883 N N . HIS A 1 113 ? 6.680 -4.311 -9.293 1.00 94.94 113 HIS A N 1
ATOM 884 C CA . HIS A 1 113 ? 5.478 -5.124 -9.238 1.00 94.94 113 HIS A CA 1
ATOM 885 C C . HIS A 1 113 ? 4.708 -4.760 -7.976 1.00 94.94 113 HIS A C 1
ATOM 887 O O . HIS A 1 113 ? 5.234 -4.940 -6.880 1.00 94.94 113 HIS A O 1
ATOM 893 N N . GLN A 1 114 ? 3.458 -4.328 -8.128 1.00 93.81 114 GLN A N 1
ATOM 894 C CA . GLN A 1 114 ? 2.552 -4.052 -7.016 1.00 93.81 114 GLN A CA 1
ATOM 895 C C . GLN A 1 114 ? 1.360 -5.015 -7.034 1.00 93.81 114 GLN A C 1
ATOM 897 O O . GLN A 1 114 ? 0.739 -5.258 -8.076 1.00 93.81 114 GLN A O 1
ATOM 902 N N . GLY A 1 115 ? 1.075 -5.606 -5.880 1.00 93.31 115 GLY A N 1
ATOM 903 C CA . GLY A 1 115 ? -0.061 -6.481 -5.638 1.00 93.31 115 GLY A CA 1
ATOM 904 C C . GLY A 1 115 ? -1.345 -5.708 -5.371 1.00 93.31 115 GLY A C 1
ATOM 905 O O . GLY A 1 115 ? -1.379 -4.481 -5.404 1.00 93.31 115 GLY A O 1
ATOM 906 N N . VAL A 1 116 ? -2.424 -6.449 -5.128 1.00 93.81 116 VAL A N 1
ATOM 907 C CA . VAL A 1 116 ? -3.702 -5.852 -4.727 1.00 93.81 116 VAL A CA 1
ATOM 908 C C . VAL A 1 116 ? -3.538 -5.173 -3.369 1.00 93.81 116 VAL A C 1
ATOM 910 O O . VAL A 1 116 ? -2.921 -5.726 -2.458 1.00 93.81 116 VAL A O 1
ATOM 913 N N . GLU A 1 117 ? -4.094 -3.973 -3.267 1.00 93.69 117 GLU A N 1
ATOM 914 C CA . GLU A 1 117 ? -4.172 -3.212 -2.031 1.00 93.69 117 GLU A CA 1
ATOM 915 C C . GLU A 1 117 ? -5.343 -3.698 -1.167 1.00 93.69 117 GLU A C 1
ATOM 917 O O . GLU A 1 117 ? -6.440 -3.965 -1.668 1.00 93.69 117 GLU A O 1
ATOM 922 N N . HIS A 1 118 ? -5.090 -3.856 0.130 1.00 94.38 118 HIS A N 1
ATOM 923 C CA . HIS A 1 118 ? -6.057 -4.306 1.120 1.00 94.38 118 HIS A CA 1
ATOM 924 C C . HIS A 1 118 ? -6.228 -3.246 2.208 1.00 94.38 118 HIS A C 1
ATOM 926 O O . HIS A 1 118 ? -5.392 -3.130 3.106 1.00 94.38 118 HIS A O 1
ATOM 932 N N . ASP A 1 119 ? -7.350 -2.534 2.153 1.00 94.00 119 ASP A N 1
ATOM 933 C CA . ASP A 1 119 ? -7.679 -1.481 3.109 1.00 94.00 119 ASP A CA 1
ATOM 934 C C . ASP A 1 119 ? -8.405 -2.024 4.344 1.00 94.00 119 ASP A C 1
ATOM 936 O O . ASP A 1 119 ? -9.342 -2.827 4.257 1.00 94.00 119 ASP A O 1
ATOM 940 N N . ALA A 1 120 ? -8.005 -1.536 5.515 1.00 93.81 120 ALA A N 1
ATOM 941 C CA . ALA A 1 120 ? -8.792 -1.604 6.733 1.00 93.81 120 ALA A CA 1
ATOM 942 C C . ALA A 1 120 ? -9.470 -0.251 6.967 1.00 93.81 120 ALA A C 1
ATOM 944 O O . ALA A 1 120 ? -8.808 0.785 7.044 1.00 93.81 120 ALA A O 1
ATOM 945 N N . GLU A 1 121 ? -10.790 -0.270 7.141 1.00 94.44 121 GLU A N 1
ATOM 946 C CA . GLU A 1 121 ? -11.598 0.929 7.361 1.00 94.44 121 GLU A CA 1
ATOM 947 C C . GLU A 1 121 ? -12.330 0.867 8.705 1.00 94.44 121 GLU A C 1
ATOM 949 O O . GLU A 1 121 ? -12.812 -0.188 9.131 1.00 94.44 121 GLU A O 1
ATOM 954 N N . ILE A 1 122 ? -12.466 2.019 9.364 1.00 94.44 122 ILE A N 1
ATOM 955 C CA . ILE A 1 122 ? -13.300 2.176 10.558 1.00 94.44 122 ILE A CA 1
ATOM 956 C C . ILE A 1 122 ? -14.528 3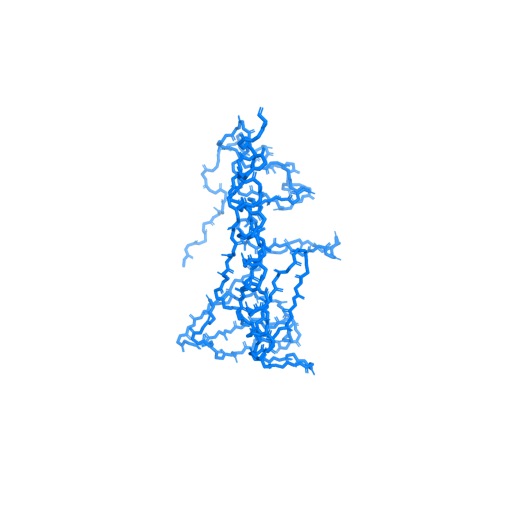.020 10.202 1.00 94.44 122 ILE A C 1
ATOM 958 O O . ILE A 1 122 ? -14.374 4.161 9.765 1.00 94.44 122 ILE A O 1
ATOM 962 N N . PRO A 1 123 ? -15.760 2.521 10.416 1.00 94.56 123 PRO A N 1
ATOM 963 C CA . PRO A 1 123 ? -16.954 3.329 10.229 1.00 94.56 123 PRO A CA 1
ATOM 964 C C . PRO A 1 123 ? -17.031 4.416 11.304 1.00 94.56 123 PRO A C 1
ATOM 966 O O . PRO A 1 123 ? -17.041 4.133 12.503 1.00 94.56 123 PRO A O 1
ATOM 969 N N . THR A 1 124 ? -17.141 5.666 10.868 1.00 93.12 124 THR A N 1
ATOM 970 C CA . THR A 1 124 ? -17.328 6.828 11.737 1.00 93.12 124 THR A CA 1
ATOM 971 C C . THR A 1 124 ? -18.678 7.496 11.449 1.00 93.12 124 THR A C 1
ATOM 973 O O . THR A 1 124 ? -19.039 7.676 10.284 1.00 93.12 124 THR A O 1
ATOM 976 N N . PRO A 1 125 ? -19.450 7.905 12.474 1.00 91.81 125 PRO A N 1
ATOM 977 C CA . PRO A 1 125 ? -20.727 8.585 12.245 1.00 91.81 125 PRO A CA 1
ATOM 978 C C . PRO A 1 125 ? -20.605 9.933 11.517 1.00 91.81 125 PRO A C 1
ATOM 980 O O . PRO A 1 125 ? -21.545 10.351 10.850 1.00 91.81 125 PRO A O 1
ATOM 983 N N . CYS A 1 126 ? -19.473 10.627 11.662 1.00 91.62 126 CYS A N 1
ATOM 984 C CA . CYS A 1 126 ? -19.261 11.969 11.118 1.00 91.62 126 CYS A CA 1
ATOM 985 C C . CYS A 1 126 ? -18.689 11.989 9.694 1.00 91.62 126 CYS A C 1
ATOM 987 O O . CYS A 1 126 ? -18.964 12.942 8.969 1.00 91.62 126 CYS A O 1
ATOM 989 N N . HIS A 1 127 ? -17.927 10.967 9.288 1.00 86.38 127 HIS A N 1
ATOM 990 C CA . HIS A 1 127 ? -17.219 10.959 8.001 1.00 86.38 127 HIS A CA 1
ATOM 991 C C . HIS A 1 127 ? -17.411 9.665 7.190 1.00 86.38 127 HIS A C 1
ATOM 993 O O . HIS A 1 127 ? -16.827 9.533 6.122 1.00 86.38 127 HIS A O 1
ATOM 999 N N . GLY A 1 128 ? -18.239 8.718 7.652 1.00 94.75 128 GLY A N 1
ATOM 1000 C CA . GLY A 1 128 ? -18.387 7.410 7.005 1.00 94.75 128 GLY A CA 1
ATOM 1001 C C . GLY A 1 128 ? -17.192 6.485 7.281 1.00 94.75 128 GLY A C 1
ATOM 1002 O O . GLY A 1 128 ? -16.519 6.664 8.303 1.00 94.75 128 GLY A O 1
ATOM 1003 N N . PRO A 1 129 ? -16.949 5.462 6.440 1.00 91.19 129 PRO A N 1
ATOM 1004 C CA . PRO A 1 129 ? -15.746 4.634 6.514 1.00 91.19 129 PRO A CA 1
ATOM 1005 C C . PRO A 1 129 ? -14.485 5.484 6.325 1.00 91.19 129 PRO A C 1
ATOM 1007 O O . PRO A 1 129 ? -14.378 6.231 5.357 1.00 91.19 129 PRO A O 1
ATOM 1010 N N . VAL A 1 130 ? -13.551 5.387 7.269 1.00 91.69 130 VAL A N 1
ATOM 1011 C CA . VAL A 1 130 ? -12.254 6.070 7.217 1.00 91.69 130 VAL A CA 1
ATOM 1012 C C . VAL A 1 130 ? -11.159 5.010 7.099 1.00 91.69 130 VAL A C 1
ATOM 1014 O O . VAL A 1 130 ? -11.115 4.130 7.967 1.00 91.69 130 VAL A O 1
ATOM 1017 N N . PRO A 1 131 ? -10.286 5.065 6.077 1.00 89.06 131 PRO A N 1
ATOM 1018 C CA . PRO A 1 131 ? -9.156 4.151 5.968 1.00 89.06 131 PRO A CA 1
ATOM 1019 C C . PRO A 1 131 ? -8.181 4.405 7.119 1.00 89.06 131 PRO A C 1
ATOM 1021 O O . PRO A 1 131 ? -7.859 5.549 7.435 1.00 89.06 131 PRO A O 1
ATOM 1024 N N . VAL A 1 132 ? -7.738 3.335 7.772 1.00 92.38 132 VAL A N 1
ATOM 1025 C CA . VAL A 1 132 ? -6.794 3.407 8.901 1.00 92.38 132 VAL A CA 1
ATOM 1026 C C . VAL A 1 132 ? -5.478 2.698 8.625 1.00 92.38 132 VAL A C 1
ATOM 1028 O O . VAL A 1 132 ? -4.492 2.959 9.309 1.00 92.38 132 VAL A O 1
ATOM 1031 N N . LEU A 1 133 ? -5.471 1.781 7.662 1.00 94.75 133 LEU A N 1
ATOM 1032 C CA . LEU A 1 133 ? -4.316 0.976 7.299 1.00 94.75 133 LEU A CA 1
ATOM 1033 C C . LEU A 1 133 ? -4.532 0.436 5.889 1.00 94.75 133 LEU A C 1
ATOM 1035 O O . LEU A 1 133 ? -5.629 -0.039 5.595 1.00 94.75 133 LEU A O 1
ATOM 1039 N N . SER A 1 134 ? -3.489 0.436 5.072 1.00 96.00 134 SER A N 1
ATOM 1040 C CA . SER A 1 134 ? -3.471 -0.275 3.794 1.00 96.00 134 SER A CA 1
ATOM 1041 C C . SER A 1 134 ? -2.272 -1.216 3.748 1.00 96.00 134 SER A C 1
ATOM 1043 O O . SER A 1 134 ? -1.209 -0.909 4.294 1.00 96.00 134 SER A O 1
ATOM 1045 N N . VAL A 1 135 ? -2.438 -2.385 3.129 1.00 97.62 135 VAL A N 1
ATOM 1046 C CA . VAL A 1 135 ? -1.337 -3.317 2.881 1.00 97.62 135 VAL A CA 1
ATOM 1047 C C . VAL A 1 135 ? -1.384 -3.892 1.472 1.00 97.62 135 VAL A C 1
ATOM 1049 O O . VAL A 1 135 ? -2.437 -4.277 0.972 1.00 97.62 135 VAL A O 1
ATOM 1052 N N . SER A 1 136 ? -0.222 -4.011 0.839 1.00 97.44 136 SER A N 1
ATOM 1053 C CA . SER A 1 136 ? -0.063 -4.672 -0.458 1.00 97.44 136 SER A CA 1
ATOM 1054 C C . SER A 1 136 ? 1.269 -5.422 -0.527 1.00 97.44 136 SER A C 1
ATOM 1056 O O . SER A 1 136 ? 2.148 -5.220 0.310 1.00 97.44 136 SER A O 1
ATOM 1058 N N . LEU A 1 137 ? 1.434 -6.312 -1.508 1.00 98.19 137 LEU A N 1
ATOM 1059 C CA . LEU A 1 137 ? 2.752 -6.860 -1.848 1.00 98.19 137 LEU A CA 1
ATOM 1060 C C . LEU A 1 137 ? 3.455 -5.943 -2.845 1.00 98.19 137 LEU A C 1
ATOM 1062 O O . LEU A 1 137 ? 2.819 -5.466 -3.780 1.00 98.19 137 LEU A O 1
ATOM 1066 N N . ALA A 1 138 ? 4.764 -5.769 -2.702 1.00 96.31 138 ALA A N 1
ATOM 1067 C CA . ALA A 1 138 ? 5.578 -5.048 -3.666 1.00 96.31 138 ALA A CA 1
ATOM 1068 C C . ALA A 1 138 ? 6.907 -5.749 -3.941 1.00 96.31 138 ALA A C 1
ATOM 1070 O O . ALA A 1 138 ? 7.415 -6.535 -3.134 1.00 96.31 138 ALA A O 1
ATOM 1071 N N . GLN A 1 139 ? 7.472 -5.475 -5.113 1.00 97.19 139 GLN A N 1
ATOM 1072 C CA . GLN A 1 139 ? 8.806 -5.918 -5.489 1.00 97.19 139 GLN A CA 1
ATOM 1073 C C . GLN A 1 139 ? 9.418 -4.972 -6.518 1.00 97.19 139 GLN A C 1
ATOM 1075 O O . GLN A 1 139 ? 8.844 -4.781 -7.585 1.00 97.19 139 GLN A O 1
ATOM 1080 N N . ARG A 1 140 ? 10.643 -4.502 -6.268 1.00 95.25 140 ARG A N 1
ATOM 1081 C CA . ARG A 1 140 ? 11.464 -3.789 -7.258 1.00 95.25 140 ARG A CA 1
ATOM 1082 C C . ARG A 1 140 ? 12.602 -4.681 -7.747 1.00 95.25 140 ARG A C 1
ATOM 1084 O O . ARG A 1 140 ? 13.694 -4.622 -7.187 1.00 95.25 140 ARG A O 1
ATOM 1091 N N . PRO A 1 141 ? 12.397 -5.548 -8.756 1.00 96.00 141 PRO A N 1
ATOM 1092 C CA . PRO A 1 141 ? 13.368 -6.582 -9.136 1.00 96.00 141 PRO A CA 1
ATOM 1093 C C . PRO A 1 141 ? 14.753 -6.054 -9.535 1.00 96.00 141 PRO A C 1
ATOM 1095 O O . PRO A 1 141 ? 15.714 -6.823 -9.537 1.00 96.00 141 PRO A O 1
ATOM 1098 N N . PHE A 1 142 ? 14.868 -4.769 -9.880 1.00 94.19 142 PHE A N 1
ATOM 1099 C CA . PHE A 1 142 ? 16.131 -4.130 -10.251 1.00 94.19 142 PHE A CA 1
ATOM 1100 C C . PHE A 1 142 ? 16.632 -3.097 -9.240 1.00 94.19 142 PHE A C 1
ATOM 1102 O O . PHE A 1 142 ? 17.615 -2.422 -9.536 1.00 94.19 142 PHE A O 1
ATOM 1109 N N . SER A 1 143 ? 15.993 -2.981 -8.073 1.00 93.75 143 SER A N 1
ATOM 1110 C CA . SER A 1 143 ? 16.478 -2.109 -7.005 1.00 93.75 143 SER A CA 1
ATOM 1111 C C . SER A 1 143 ? 17.918 -2.490 -6.630 1.00 93.75 143 SER A C 1
ATOM 1113 O O . SER A 1 143 ? 18.202 -3.676 -6.417 1.00 93.75 143 SER A O 1
ATOM 1115 N N . PRO A 1 144 ? 18.842 -1.518 -6.523 1.00 91.44 144 PRO A N 1
ATOM 1116 C CA . PRO A 1 144 ? 20.218 -1.785 -6.114 1.00 91.44 144 PRO A CA 1
ATOM 1117 C C . PRO A 1 144 ? 20.337 -2.103 -4.615 1.00 91.44 144 PRO A C 1
ATOM 1119 O O . PRO A 1 144 ? 21.394 -2.555 -4.175 1.00 91.44 144 PRO A O 1
ATOM 1122 N N . ILE A 1 145 ? 19.278 -1.849 -3.837 1.00 92.38 145 ILE A N 1
ATOM 1123 C CA . ILE A 1 145 ? 19.250 -2.021 -2.380 1.00 92.38 145 ILE A CA 1
ATOM 1124 C C . ILE A 1 145 ? 18.636 -3.376 -2.015 1.00 92.38 145 ILE A C 1
ATOM 1126 O O . ILE A 1 145 ? 19.288 -4.191 -1.364 1.00 92.38 145 ILE A O 1
ATOM 1130 N N . ASP A 1 146 ? 17.397 -3.630 -2.440 1.00 91.19 146 ASP A N 1
ATOM 1131 C CA . ASP A 1 146 ? 16.691 -4.888 -2.184 1.00 91.19 146 ASP A CA 1
ATOM 1132 C C . ASP A 1 146 ? 15.658 -5.167 -3.283 1.00 91.19 146 ASP A C 1
ATOM 1134 O O . ASP A 1 146 ? 14.733 -4.387 -3.497 1.00 91.19 146 ASP A O 1
ATOM 1138 N N . GLY A 1 147 ? 15.823 -6.294 -3.982 1.00 93.88 147 GLY A N 1
ATOM 1139 C CA . GLY A 1 147 ? 14.924 -6.738 -5.053 1.00 93.88 147 GLY A CA 1
ATOM 1140 C C . GLY A 1 147 ? 13.944 -7.840 -4.649 1.00 93.88 147 GLY A C 1
ATOM 1141 O O . GLY A 1 147 ? 13.315 -8.464 -5.513 1.00 93.88 147 GLY A O 1
ATOM 1142 N N . ARG A 1 148 ? 13.848 -8.148 -3.352 1.00 97.44 148 ARG A N 1
ATOM 1143 C CA . ARG A 1 148 ? 12.941 -9.177 -2.833 1.00 97.44 148 ARG A CA 1
ATOM 1144 C C . ARG A 1 148 ? 11.510 -8.658 -2.726 1.00 97.44 148 ARG A C 1
ATOM 1146 O O . ARG A 1 148 ? 11.263 -7.464 -2.580 1.00 97.44 148 ARG A O 1
ATOM 1153 N N . VAL A 1 149 ? 10.569 -9.599 -2.766 1.00 97.94 149 VAL A N 1
ATOM 1154 C CA . VAL A 1 149 ? 9.162 -9.326 -2.458 1.00 97.94 149 VAL A CA 1
ATOM 1155 C C . VAL A 1 149 ? 9.034 -8.977 -0.976 1.00 97.94 149 VAL A C 1
ATOM 1157 O O . VAL A 1 149 ? 9.578 -9.684 -0.123 1.00 97.94 149 VAL A O 1
ATOM 1160 N N . HIS A 1 150 ? 8.293 -7.919 -0.682 1.00 98.06 150 HIS A N 1
ATOM 1161 C CA . HIS A 1 150 ? 7.971 -7.454 0.662 1.00 98.06 150 HIS A CA 1
ATOM 1162 C C . HIS A 1 150 ? 6.516 -6.975 0.709 1.00 98.06 150 HIS A C 1
ATOM 1164 O O . HIS A 1 150 ? 5.850 -6.871 -0.321 1.00 98.06 150 HIS A O 1
ATOM 1170 N N . ALA A 1 151 ? 6.002 -6.730 1.908 1.00 98.25 151 ALA A N 1
ATOM 1171 C CA . ALA A 1 151 ? 4.738 -6.041 2.097 1.00 98.25 151 ALA A CA 1
ATOM 1172 C C . ALA A 1 151 ? 4.996 -4.540 2.244 1.00 98.25 151 ALA A C 1
ATOM 1174 O O . ALA A 1 151 ? 5.897 -4.147 2.984 1.00 98.25 151 ALA A O 1
ATOM 1175 N N . LEU A 1 152 ? 4.200 -3.720 1.568 1.00 97.19 152 LEU A N 1
ATOM 1176 C CA . LEU A 1 152 ? 4.083 -2.298 1.860 1.00 97.19 152 LEU A CA 1
ATOM 1177 C C . LEU A 1 152 ? 2.910 -2.121 2.808 1.00 97.19 152 LEU A C 1
ATOM 1179 O O . LEU A 1 152 ? 1.780 -2.435 2.443 1.00 97.19 152 LEU A O 1
ATOM 1183 N N . LEU A 1 153 ? 3.194 -1.655 4.018 1.00 97.44 153 LEU A N 1
ATOM 1184 C CA . LEU A 1 153 ? 2.202 -1.279 5.011 1.00 97.44 153 LEU A CA 1
ATOM 1185 C C . LEU A 1 153 ? 2.132 0.245 5.066 1.00 97.44 153 LEU A C 1
ATOM 1187 O O . LEU A 1 153 ? 3.103 0.886 5.468 1.00 97.44 153 LEU A O 1
ATOM 1191 N N . GLN A 1 154 ? 0.998 0.817 4.677 1.00 94.94 154 GLN A N 1
ATOM 1192 C CA . GLN A 1 154 ? 0.758 2.246 4.805 1.00 94.94 154 GLN A CA 1
ATOM 1193 C C . GLN A 1 154 ? 0.179 2.552 6.186 1.00 94.94 154 GLN A C 1
ATOM 1195 O O . GLN A 1 154 ? 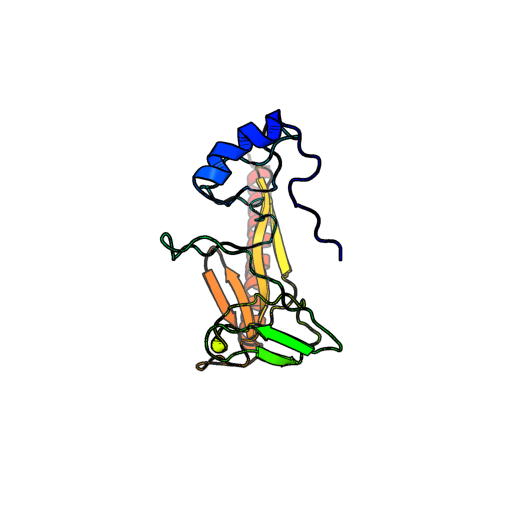-0.885 2.043 6.554 1.00 94.94 154 GLN A O 1
ATOM 1200 N N . ILE A 1 155 ? 0.884 3.394 6.938 1.00 90.44 155 ILE A N 1
ATOM 1201 C CA . ILE A 1 155 ? 0.442 3.931 8.223 1.00 90.44 155 ILE A CA 1
ATOM 1202 C C . ILE A 1 155 ? 0.487 5.449 8.092 1.00 90.44 155 ILE A C 1
ATOM 1204 O O . ILE A 1 155 ? 1.562 6.021 7.940 1.00 90.44 155 ILE A O 1
ATOM 1208 N N . ASP A 1 156 ? -0.678 6.093 8.166 1.00 87.00 156 ASP A N 1
ATOM 1209 C CA . ASP A 1 156 ? -0.807 7.534 7.914 1.00 87.00 156 ASP A CA 1
ATOM 1210 C C . ASP A 1 156 ? -0.314 7.909 6.495 1.00 87.00 156 ASP A C 1
ATOM 1212 O O . ASP A 1 156 ? -0.754 7.308 5.506 1.00 87.00 156 ASP A O 1
ATOM 1216 N N . GLU A 1 157 ? 0.593 8.880 6.375 1.00 84.50 157 GLU A N 1
ATOM 1217 C CA . GLU A 1 157 ? 1.190 9.299 5.100 1.00 84.50 157 GLU A CA 1
ATOM 1218 C C . GLU A 1 157 ? 2.459 8.502 4.730 1.00 84.50 157 GLU A C 1
ATOM 1220 O O . GLU A 1 157 ? 3.005 8.699 3.643 1.00 84.50 157 GLU A O 1
ATOM 1225 N N . ASP A 1 158 ? 2.917 7.589 5.596 1.00 88.25 158 ASP A N 1
ATOM 1226 C CA . ASP A 1 158 ? 4.174 6.857 5.431 1.00 88.25 158 ASP A CA 1
ATOM 1227 C C . ASP A 1 158 ? 3.969 5.420 4.921 1.00 88.25 158 ASP A C 1
ATOM 1229 O O . ASP A 1 158 ? 3.014 4.719 5.273 1.00 88.25 158 ASP A O 1
ATOM 1233 N N . LEU A 1 159 ? 4.928 4.955 4.113 1.00 91.44 159 LEU A N 1
ATOM 1234 C CA . LEU A 1 159 ? 5.023 3.574 3.640 1.00 91.44 159 LEU A CA 1
ATOM 1235 C C . LEU A 1 159 ? 6.134 2.834 4.384 1.00 91.44 159 LEU A C 1
ATOM 1237 O O . LEU A 1 159 ? 7.281 3.282 4.437 1.00 91.44 159 LEU A O 1
ATOM 1241 N N . HIS A 1 160 ? 5.804 1.659 4.912 1.00 95.56 160 HIS A N 1
ATOM 1242 C CA . HIS A 1 160 ? 6.740 0.800 5.623 1.00 95.56 160 HIS A CA 1
ATOM 1243 C C . HIS A 1 160 ? 6.902 -0.546 4.921 1.00 95.56 160 HIS A C 1
ATOM 1245 O O . HIS A 1 160 ? 5.938 -1.287 4.730 1.00 95.56 160 HIS A O 1
ATOM 1251 N N . GLU A 1 161 ? 8.143 -0.890 4.584 1.00 96.25 161 GLU A N 1
ATOM 1252 C CA . GLU A 1 161 ? 8.489 -2.185 4.005 1.00 96.25 161 GLU A CA 1
ATOM 1253 C C . GLU A 1 161 ? 8.644 -3.244 5.103 1.00 96.25 161 GLU A C 1
ATOM 1255 O O . GLU A 1 161 ? 9.483 -3.125 6.000 1.00 96.25 161 GLU A O 1
ATOM 1260 N N . LEU A 1 162 ? 7.853 -4.313 5.024 1.00 98.00 162 LEU A N 1
ATOM 1261 C CA . LEU A 1 162 ? 7.890 -5.433 5.958 1.00 98.00 162 LEU A CA 1
ATOM 1262 C C . LEU A 1 162 ? 8.192 -6.739 5.223 1.00 98.00 162 LEU A C 1
ATOM 1264 O O . LEU A 1 162 ? 7.612 -7.056 4.187 1.00 98.00 162 LEU A O 1
ATOM 1268 N N . ASN A 1 163 ? 9.071 -7.556 5.800 1.00 97.69 163 ASN A N 1
ATOM 1269 C CA . ASN A 1 163 ? 9.161 -8.964 5.414 1.00 97.69 163 ASN A CA 1
ATOM 1270 C C . ASN A 1 163 ? 8.006 -9.769 6.045 1.00 97.69 163 ASN A C 1
ATOM 1272 O O . ASN A 1 163 ? 7.241 -9.242 6.851 1.00 97.69 163 ASN A O 1
ATOM 1276 N N . ALA A 1 164 ? 7.909 -11.063 5.724 1.00 98.06 164 ALA A N 1
ATOM 1277 C CA . ALA A 1 164 ? 6.845 -11.931 6.239 1.00 98.06 164 ALA A CA 1
ATOM 1278 C C . ALA A 1 164 ? 6.742 -11.933 7.779 1.00 98.06 164 ALA A C 1
ATOM 1280 O O . ALA A 1 164 ? 5.662 -11.734 8.318 1.00 98.06 164 ALA A O 1
ATOM 1281 N N . ALA A 1 165 ? 7.866 -12.069 8.492 1.00 98.38 165 ALA A N 1
ATOM 1282 C CA . ALA A 1 165 ? 7.869 -12.079 9.958 1.00 98.38 165 ALA A CA 1
ATOM 1283 C C . ALA A 1 165 ? 7.483 -10.716 10.563 1.00 98.38 165 ALA A C 1
ATOM 1285 O O . ALA A 1 165 ? 6.830 -10.653 11.605 1.00 98.38 165 ALA A O 1
ATOM 1286 N N . GLY A 1 166 ? 7.885 -9.619 9.914 1.00 98.12 166 GLY A N 1
ATOM 1287 C CA . GLY A 1 166 ? 7.476 -8.268 10.291 1.00 98.12 166 GLY A CA 1
ATOM 1288 C C . GLY A 1 166 ? 5.977 -8.053 10.101 1.00 98.12 166 GLY A C 1
ATOM 1289 O O . GLY A 1 166 ? 5.336 -7.479 10.976 1.00 98.12 166 GLY A O 1
ATOM 1290 N N . LEU A 1 167 ? 5.410 -8.568 9.006 1.00 98.19 167 LEU A N 1
ATOM 1291 C CA . LEU A 1 167 ? 3.973 -8.508 8.747 1.00 98.19 167 LEU A CA 1
ATOM 1292 C C . LEU A 1 167 ? 3.172 -9.341 9.762 1.00 98.19 167 LEU A C 1
ATOM 1294 O O . LEU A 1 167 ? 2.176 -8.844 10.281 1.00 98.19 167 LEU A O 1
ATOM 1298 N N . ASP A 1 168 ? 3.636 -10.547 10.108 1.00 98.62 168 ASP A N 1
ATOM 1299 C CA . ASP A 1 168 ? 3.024 -11.366 11.168 1.00 98.62 168 ASP A CA 1
ATOM 1300 C C . ASP A 1 168 ? 3.049 -10.633 12.520 1.00 98.62 168 ASP A C 1
ATOM 1302 O O . ASP A 1 168 ? 2.037 -10.545 13.213 1.00 98.62 168 ASP A O 1
ATOM 1306 N N . THR A 1 169 ? 4.184 -10.013 12.860 1.00 98.50 169 THR A N 1
ATOM 1307 C CA . THR A 1 169 ? 4.322 -9.218 14.093 1.00 98.50 169 THR A CA 1
ATOM 1308 C C . THR A 1 169 ? 3.356 -8.027 14.106 1.00 98.50 169 THR A C 1
ATOM 1310 O O . THR A 1 169 ? 2.724 -7.746 15.124 1.00 98.50 169 THR A O 1
ATOM 1313 N N . ALA A 1 170 ? 3.222 -7.320 12.979 1.00 97.62 170 ALA A N 1
ATOM 1314 C CA . ALA A 1 170 ? 2.280 -6.212 12.847 1.00 97.62 170 ALA A CA 1
ATOM 1315 C C . ALA A 1 170 ? 0.827 -6.686 13.020 1.00 97.62 170 ALA A C 1
ATOM 1317 O O . ALA A 1 170 ? 0.047 -6.037 13.719 1.00 97.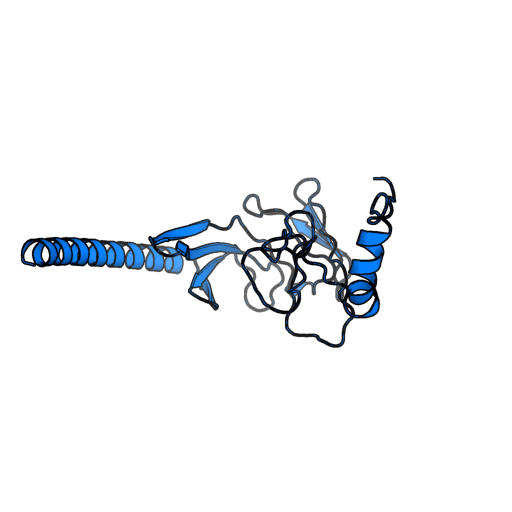62 170 ALA A O 1
ATOM 1318 N N . ALA A 1 171 ? 0.475 -7.839 12.445 1.00 98.12 171 ALA A N 1
ATOM 1319 C CA . ALA A 1 171 ? -0.848 -8.433 12.595 1.00 98.12 171 ALA A CA 1
ATOM 1320 C C . ALA A 1 171 ? -1.165 -8.780 14.061 1.00 98.12 171 ALA A C 1
ATOM 1322 O O . ALA A 1 171 ? -2.246 -8.434 14.549 1.00 98.12 171 ALA A O 1
ATOM 1323 N N . ASP A 1 172 ? -0.224 -9.387 14.788 1.00 98.56 172 ASP A N 1
ATOM 1324 C CA . ASP A 1 172 ? -0.393 -9.709 16.210 1.00 98.56 172 ASP A CA 1
ATOM 1325 C C . ASP A 1 172 ? -0.645 -8.448 17.057 1.00 98.56 172 ASP A C 1
ATOM 1327 O O . ASP A 1 172 ? -1.577 -8.410 17.868 1.00 98.56 172 ASP A O 1
ATOM 1331 N N . LEU A 1 173 ? 0.103 -7.367 16.810 1.00 98.19 173 LEU A N 1
ATOM 1332 C CA . LEU A 1 173 ? -0.093 -6.084 17.496 1.00 98.19 173 LEU A CA 1
ATOM 1333 C C . LEU A 1 173 ? -1.481 -5.480 17.231 1.00 98.19 173 LEU A C 1
ATOM 1335 O O . LEU A 1 173 ? -2.112 -4.934 18.142 1.00 98.19 173 LEU A O 1
ATOM 1339 N N . LEU A 1 174 ? -2.001 -5.604 16.006 1.00 96.75 174 LEU A N 1
ATOM 1340 C CA . LEU A 1 174 ? -3.356 -5.154 15.671 1.00 96.75 174 LEU A CA 1
ATOM 1341 C C . LEU A 1 174 ? -4.426 -5.979 16.405 1.00 96.75 174 LEU A C 1
ATOM 1343 O O . LEU A 1 174 ? -5.427 -5.422 16.871 1.00 96.75 174 LEU A O 1
ATOM 1347 N N . VAL A 1 175 ? -4.214 -7.288 16.576 1.00 98.31 175 VAL A N 1
ATOM 1348 C CA . VAL A 1 175 ? -5.105 -8.157 17.364 1.00 98.31 175 VAL A CA 1
ATOM 1349 C C . VAL A 1 175 ? -5.116 -7.748 18.840 1.00 98.31 175 VAL A C 1
ATOM 1351 O O . VAL A 1 175 ? -6.193 -7.636 19.444 1.00 98.31 175 VAL A O 1
ATOM 1354 N N . GLU A 1 176 ? -3.950 -7.470 19.422 1.00 98.38 176 GLU A N 1
ATOM 1355 C CA . GLU A 1 176 ? -3.832 -6.966 20.795 1.00 98.38 176 GLU A CA 1
ATOM 1356 C C . GLU A 1 176 ? -4.520 -5.603 20.967 1.00 98.38 176 GLU A C 1
ATOM 1358 O O . GLU A 1 176 ? -5.265 -5.375 21.932 1.00 98.38 176 GLU A O 1
ATOM 1363 N N . HIS A 1 177 ? -4.349 -4.701 19.999 1.00 97.81 177 HIS A N 1
ATOM 1364 C CA . HIS A 1 177 ? -5.011 -3.403 20.024 1.00 97.81 177 HIS A CA 1
ATOM 1365 C C . HIS A 1 177 ? -6.536 -3.544 19.923 1.00 97.81 177 HIS A C 1
ATOM 1367 O O . HIS A 1 177 ? -7.273 -2.929 20.699 1.00 97.81 177 HIS A O 1
ATOM 1373 N N . ALA A 1 178 ? -7.038 -4.441 19.071 1.00 97.75 178 ALA A N 1
ATOM 1374 C CA . ALA A 1 178 ? -8.463 -4.748 18.996 1.00 97.75 178 ALA A CA 1
ATOM 1375 C C . ALA A 1 178 ? -9.019 -5.275 20.334 1.00 97.75 178 ALA A C 1
ATOM 1377 O O . ALA A 1 178 ? -10.150 -4.957 20.715 1.00 97.75 178 ALA A O 1
ATOM 1378 N N . ALA A 1 179 ? -8.246 -6.062 21.091 1.00 98.38 179 ALA A N 1
ATOM 1379 C CA . ALA A 1 179 ? -8.637 -6.482 22.439 1.00 98.38 179 ALA A CA 1
ATOM 1380 C C . ALA A 1 179 ? -8.748 -5.289 23.407 1.00 98.38 179 ALA A C 1
ATOM 1382 O O . ALA A 1 179 ? -9.697 -5.222 24.201 1.00 98.38 179 ALA A O 1
ATOM 1383 N N . THR A 1 180 ? -7.836 -4.321 23.295 1.00 98.50 180 THR A N 1
ATOM 1384 C CA . THR A 1 180 ? -7.871 -3.065 24.057 1.00 98.50 180 THR A CA 1
ATOM 1385 C C . THR A 1 180 ? -9.110 -2.234 23.720 1.00 98.50 180 THR A C 1
ATOM 1387 O O . THR A 1 180 ? -9.839 -1.841 24.632 1.00 98.50 180 THR A O 1
ATOM 1390 N N . LEU A 1 181 ? -9.431 -2.055 22.435 1.00 98.31 181 LEU A N 1
ATOM 1391 C CA . LEU A 1 181 ? -10.636 -1.339 21.996 1.00 98.31 181 LEU A CA 1
ATOM 1392 C C . LEU A 1 181 ? -11.914 -1.975 22.550 1.00 98.31 181 LEU A C 1
ATOM 1394 O O . LEU A 1 181 ? -12.779 -1.286 23.086 1.00 98.31 181 LEU A O 1
ATOM 1398 N N . ARG A 1 182 ? -12.015 -3.309 22.524 1.00 98.62 182 ARG A N 1
ATOM 1399 C CA . ARG A 1 182 ? -13.162 -4.026 23.108 1.00 98.62 182 ARG A CA 1
ATOM 1400 C C . ARG A 1 182 ? -13.268 -3.821 24.620 1.00 98.62 182 ARG A C 1
ATOM 1402 O O . ARG A 1 182 ? -14.375 -3.786 25.155 1.00 98.62 182 ARG A O 1
ATOM 1409 N N . LYS A 1 183 ? -12.140 -3.716 25.331 1.00 98.62 183 LYS A N 1
ATOM 1410 C CA . LYS A 1 183 ? -12.128 -3.399 26.767 1.00 98.62 183 LYS A CA 1
ATOM 1411 C C . LYS A 1 183 ? -12.646 -1.985 27.017 1.00 98.62 183 LYS A C 1
ATOM 1413 O O . LYS A 1 183 ? -13.516 -1.830 27.871 1.00 98.62 183 LYS A O 1
ATOM 1418 N N . LEU A 1 184 ? -12.167 -1.005 26.254 1.00 98.75 184 LEU A N 1
ATOM 1419 C CA . LEU A 1 184 ? -12.624 0.382 26.341 1.00 98.75 184 LEU A CA 1
ATOM 1420 C C . LEU A 1 184 ? -14.112 0.509 26.004 1.00 98.75 184 LEU A C 1
ATOM 1422 O O . LEU A 1 184 ? -14.834 1.159 26.747 1.00 98.75 184 LEU A O 1
ATOM 1426 N N . ALA A 1 185 ? -14.602 -0.186 24.976 1.00 98.38 185 ALA A N 1
ATOM 1427 C CA . ALA A 1 185 ? -16.022 -0.194 24.619 1.00 98.38 185 ALA A CA 1
ATOM 1428 C C . ALA A 1 185 ? -16.915 -0.686 25.772 1.00 98.38 185 ALA A C 1
ATOM 1430 O O . ALA A 1 185 ? -17.952 -0.094 26.061 1.00 98.38 185 ALA A O 1
ATOM 1431 N N . ARG A 1 186 ? -16.492 -1.735 26.492 1.00 98.50 186 ARG A N 1
ATOM 1432 C CA . ARG A 1 186 ? -17.213 -2.208 27.688 1.00 98.50 186 ARG A CA 1
ATOM 1433 C C . ARG A 1 186 ? -17.194 -1.185 28.820 1.00 98.50 186 ARG A C 1
ATOM 1435 O O . ARG A 1 186 ? -18.198 -1.029 29.505 1.00 98.50 186 ARG A O 1
ATOM 1442 N N . GLN A 1 187 ? -16.065 -0.512 29.034 1.00 98.50 187 GLN A N 1
ATOM 1443 C CA . GLN A 1 187 ? -15.967 0.544 30.044 1.00 98.50 187 GLN A CA 1
ATOM 1444 C C . GLN A 1 187 ? -16.860 1.735 29.687 1.00 98.50 187 GLN A C 1
ATOM 1446 O O . GLN A 1 187 ? -17.597 2.210 30.545 1.00 98.50 187 GLN A O 1
ATOM 1451 N N . LEU A 1 188 ? -16.838 2.162 28.423 1.00 98.44 188 LEU A N 1
ATOM 1452 C CA . LEU A 1 188 ? -17.677 3.236 27.905 1.00 98.44 188 LEU A CA 1
ATOM 1453 C C . LEU A 1 188 ? -19.162 2.922 28.111 1.00 98.44 188 LEU A C 1
ATOM 1455 O O . LEU A 1 188 ? -19.865 3.734 28.695 1.00 98.44 188 LEU A O 1
ATOM 1459 N N . SER A 1 189 ? -19.602 1.709 27.768 1.00 98.50 189 SER A N 1
ATOM 1460 C CA . SER A 1 189 ? -20.996 1.285 27.957 1.00 98.50 189 SER A CA 1
ATOM 1461 C C . SER A 1 189 ? -21.465 1.361 29.418 1.00 98.50 189 SER A C 1
ATOM 1463 O O . SER A 1 189 ? -22.618 1.699 29.681 1.00 98.50 189 SER A O 1
ATOM 1465 N N . VAL A 1 190 ? -20.584 1.083 30.386 1.00 98.31 190 VAL A N 1
ATOM 1466 C CA . VAL A 1 190 ? -20.909 1.238 31.815 1.00 98.31 190 VAL A CA 1
ATOM 1467 C C . VAL A 1 190 ? -21.069 2.711 32.191 1.00 98.31 190 VAL A C 1
ATOM 1469 O O . VAL A 1 190 ? -21.976 3.038 32.950 1.00 98.31 190 VAL A O 1
ATOM 1472 N N . LEU A 1 191 ? -20.205 3.590 31.677 1.00 98.38 191 LEU A N 1
ATOM 1473 C CA . LEU A 1 191 ? -20.267 5.029 31.946 1.00 98.38 191 LEU A CA 1
ATOM 1474 C C . LEU A 1 191 ? -21.509 5.670 31.316 1.00 98.38 191 LEU A C 1
ATOM 1476 O O . LEU A 1 191 ? -22.168 6.479 31.960 1.00 98.38 191 LEU A O 1
ATOM 1480 N N . GLU A 1 192 ? -21.864 5.266 30.097 1.00 97.50 192 GLU A N 1
ATOM 1481 C CA . GLU A 1 192 ? -23.070 5.728 29.399 1.00 97.50 192 GLU A CA 1
ATOM 1482 C C . GLU A 1 192 ? -24.357 5.372 30.151 1.00 97.50 192 GLU A C 1
ATOM 1484 O O . GLU A 1 192 ? -25.311 6.135 30.113 1.00 97.50 192 GLU A O 1
ATOM 1489 N N . ALA A 1 193 ? -24.390 4.244 30.866 1.00 96.50 193 ALA A N 1
ATOM 1490 C CA . ALA A 1 193 ? -25.548 3.840 31.665 1.00 96.50 193 ALA A CA 1
ATOM 1491 C C . ALA A 1 193 ? -25.667 4.575 33.017 1.00 96.50 193 ALA A C 1
ATOM 1493 O O . ALA A 1 193 ? -26.672 4.415 33.712 1.00 96.50 193 ALA A O 1
ATOM 1494 N N . GLN A 1 194 ? -24.629 5.308 33.432 1.00 94.00 194 GLN A N 1
ATOM 1495 C CA . GLN A 1 194 ? -24.590 6.056 34.696 1.00 94.00 194 GLN A CA 1
ATOM 1496 C C . GLN A 1 194 ? -24.947 7.540 34.533 1.00 94.00 194 GLN A C 1
ATOM 1498 O O . GLN A 1 194 ? -25.234 8.191 35.540 1.00 94.00 194 GLN A O 1
ATOM 1503 N N . GLY A 1 195 ? -24.880 8.064 33.306 1.00 76.38 195 GLY A N 1
ATOM 1504 C CA . GLY A 1 195 ? -25.304 9.421 32.941 1.00 76.38 195 GLY A CA 1
ATOM 1505 C C . GLY A 1 195 ? -26.760 9.472 32.503 1.00 76.38 195 GLY A C 1
ATOM 1506 O O . GLY A 1 195 ? -27.357 10.557 32.673 1.00 76.38 195 GLY A O 1
#

Radius of gyration: 22.28 Å; chains: 1; bounding box: 46×42×68 Å

Sequence (195 aa):
MTERDPLEGISPERLAWHQGALDGDPVVCAAPQPGKPDFPCVWNRSAHLEHRDVFGRTWRDYPEEPLRVARKAPVVDGMVTVQTGDHGPVRVAEPSWCTGIHATEAYREDIEHQGVEHDAEIPTPCHGPVPVLSVSLAQRPFSPIDGRVHALLQIDEDLHELNAAGLDTAADLLVEHAATLRKLARQLSVLEAQG

Foldseek 3Di:
DDPDDPCPPPDPVLVVVCVVCVVPAVQFQQQQDVVGRVHTHPPSPDDDPSRQRPQRDDDDPCPPDHDDRWDWFAQDPQKTWAQEQPPGTDIDGHDPQFPSGFTHHHHLQPTKGKGDKDFDWDQDPVPGTDTAKIKIWMARCNHPPDGDIFMWIDGPPDTDTHHPVRVVVVVVVVVVVVVVVVVVVVVVVVVVVVD

pLDDT: mean 75.57, std 23.79, range [33.66, 98.75]